Protein AF-0000000075994120 (afdb_homodimer)

Sequence (354 aa):
MAARWSSENIVVEHRELQATTMALDCTGQYVVLAGRKCVAIINLYDDGLSVEKKVFRHSKWEVSSAEWSPHHPDMFILACNQRAELLTWKDGELVSQHFLRHHTRTISDINWAVFDPNVLATASIDTFIYLWDIRDPRKPIASFSTVAGASQVKWNKVTPNLLATAHEGDIRLWDPRMAARWSSENIVVEHRELQATTMALDCTGQYVVLAGRKCVAIINLYDDGLSVEKKVFRHSKWEVSSAEWSPHHPDMFILACNQRAELLTWKDGELVSQHFLRHHTRTISDINWAVFDPNVLATASIDTFIYLWDIRDPRKPIASFSTVAGASQVKWNKVTPNLLATAHEGDIRLWDPR

Nearest PDB structures (foldseek):
  6bw4-assembly2_A  TM=8.650E-01  e=6.806E-09  Homo sapiens
  6bw3-assembly2_A  TM=8.605E-01  e=8.854E-09  Homo sapiens
  6bw3-assembly1_C  TM=8.328E-01  e=2.055E-08  Homo sapiens
  2yba-assembly1_A  TM=8.584E-01  e=5.583E-08  Drosophila melanogaster
  5fxy-assembly3_G  TM=8.755E-01  e=1.685E-07  Homo sapiens

InterPro domains:
  IPR001680 WD40 repeat [PF00400] (97-133)
  IPR001680 WD40 repeat [PS50082] (100-142)
  IPR001680 WD40 repeat [SM00320] (49-90)
  IPR001680 WD40 repeat [SM00320] (93-133)
  IPR001680 WD40 repeat [SM00320] (137-175)
  IPR015943 WD40/YVTN repeat-like-containing domain superfamily [G3DSA:2.130.10.10] (7-177)
  IPR019775 WD40 repeat, conserved site [PS00678] (120-134)
  IPR036322 WD40-repeat-containing domain superfamily [SSF50978] (18-177)
  IPR049567 GATOR complex protein WDR59-like [PTHR46170] (4-177)

pLDDT: mean 87.42, std 14.53, range [37.75, 98.62]

Radius of gyration: 19.46 Å; Cα contacts (8 Å, |Δi|>4): 1082; chains: 2; bounding box: 51×52×37 Å

Secondary structure (DSSP, 8-state):
-EEEE-SS-EEEE-GGG-EEEEEE-TTSSEEEEEESSEEEEEESSSTT-EEEEEEE---SS-EEEEEE-SS-TTEEEEEETTEEEEEEEETTEEEEEEEE---SS-EEEEEE-SS-TTEEEEEETTSEEEEEETTSTTS-SEEEE-SS-EEEEEE-SSSS-EEEEETTS-EEEE---/-EEEE-SS-EEEE-GGG-EEEEEE-TTSSEEEEEESSEEEEEESSSTT-EEEEEEE---SS-EEEEEE-SS-TTEEEEEETTEEEEEEEETTEEEEEEEE---SS-EEEEEE-SS-TTEEEEEETTSEEEEEETTSTTS-SEEEE-SS-EEEEEE-SSSS-EEEEETTS-EEEE---

Structure (mmCIF, N/CA/C/O backbone):
data_AF-0000000075994120-model_v1
#
loop_
_entity.id
_entity.type
_entity.pdbx_description
1 polymer 'GATOR complex protein WDR59-like'
#
loop_
_atom_site.group_PDB
_atom_site.id
_atom_site.type_symbol
_atom_site.label_atom_id
_atom_site.label_alt_id
_atom_site.label_comp_id
_atom_site.label_asym_id
_atom_site.label_entity_id
_atom_site.label_seq_id
_atom_site.pdbx_PDB_ins_code
_atom_site.Cartn_x
_atom_site.Cartn_y
_atom_site.Cartn_z
_atom_site.occupancy
_atom_site.B_iso_or_equiv
_atom_site.auth_seq_id
_atom_site.auth_comp_id
_atom_site.auth_asym_id
_atom_site.auth_atom_id
_atom_site.pdbx_PDB_model_num
ATOM 1 N N . MET A 1 1 ? 3.568 -23.469 -14.766 1 37.75 1 MET A N 1
ATOM 2 C CA . MET A 1 1 ? 4.191 -23.125 -13.492 1 37.75 1 MET A CA 1
ATOM 3 C C . MET A 1 1 ? 5.695 -23.359 -13.539 1 37.75 1 MET A C 1
ATOM 5 O O . MET A 1 1 ? 6.148 -24.453 -13.867 1 37.75 1 MET A O 1
ATOM 9 N N . ALA A 1 2 ? 6.457 -22.5 -14.164 1 39.84 2 ALA A N 1
ATOM 10 C CA . ALA A 1 2 ? 7.863 -22.906 -14.203 1 39.84 2 ALA A CA 1
ATOM 11 C C . ALA A 1 2 ? 8.617 -22.359 -12.992 1 39.84 2 ALA A C 1
ATOM 13 O O . ALA A 1 2 ? 8.594 -21.156 -12.727 1 39.84 2 ALA A O 1
ATOM 14 N N . ALA A 1 3 ? 8.641 -23.328 -11.898 1 42.91 3 ALA A N 1
ATOM 15 C CA . ALA A 1 3 ? 9.562 -23 -10.812 1 42.91 3 ALA A CA 1
ATOM 16 C C . ALA A 1 3 ? 11.016 -23.125 -11.273 1 42.91 3 ALA A C 1
ATOM 18 O O . ALA A 1 3 ? 11.383 -24.094 -11.938 1 42.91 3 ALA A O 1
ATOM 19 N N . ARG A 1 4 ? 11.594 -22.078 -11.641 1 42.88 4 ARG A N 1
ATOM 20 C CA . ARG A 1 4 ? 13.023 -22.234 -11.883 1 42.88 4 ARG A CA 1
ATOM 21 C C . ARG A 1 4 ? 13.82 -22.062 -10.594 1 42.88 4 ARG A C 1
ATOM 23 O O . ARG A 1 4 ? 13.578 -21.109 -9.836 1 42.88 4 ARG A O 1
ATOM 30 N N . TRP A 1 5 ? 14.18 -23.234 -10.172 1 40.28 5 TRP A N 1
ATOM 31 C CA . TRP A 1 5 ? 15.016 -23.344 -8.977 1 40.28 5 TRP A CA 1
ATOM 32 C C . TRP A 1 5 ? 16.469 -22.969 -9.289 1 40.28 5 TRP A C 1
ATOM 34 O O . TRP A 1 5 ? 17.016 -23.422 -10.289 1 40.28 5 TRP A O 1
ATOM 44 N N . SER A 1 6 ? 16.703 -21.688 -9.234 1 42.38 6 SER A N 1
ATOM 45 C CA . SER A 1 6 ? 18.172 -21.625 -9.164 1 42.38 6 SER A CA 1
ATOM 46 C C . SER A 1 6 ? 18.656 -21.734 -7.723 1 42.38 6 SER A C 1
ATOM 48 O O . SER A 1 6 ? 17.891 -21.547 -6.781 1 42.38 6 SER A O 1
ATOM 50 N N . SER A 1 7 ? 19.828 -22.344 -7.473 1 44.41 7 SER A N 1
ATOM 51 C CA . SER A 1 7 ? 20.453 -22.719 -6.211 1 44.41 7 SER A CA 1
ATOM 52 C C . SER A 1 7 ? 20.047 -21.766 -5.086 1 44.41 7 SER A C 1
ATOM 54 O O . SER A 1 7 ? 19.922 -22.188 -3.936 1 44.41 7 SER A O 1
ATOM 56 N N . GLU A 1 8 ? 19.938 -20.375 -5.191 1 50.69 8 GLU A N 1
ATOM 57 C CA . GLU A 1 8 ? 19.828 -19.422 -4.09 1 50.69 8 GLU A CA 1
ATOM 58 C C . GLU A 1 8 ? 18.406 -18.859 -3.996 1 50.69 8 GLU A C 1
ATOM 60 O O . GLU A 1 8 ? 17.906 -18.594 -2.9 1 50.69 8 GLU A O 1
ATOM 65 N N . ASN A 1 9 ? 17.797 -18.547 -5.207 1 57.28 9 ASN A N 1
ATOM 66 C CA . ASN A 1 9 ? 16.484 -17.891 -5.184 1 57.28 9 ASN A CA 1
ATOM 67 C C . ASN A 1 9 ? 15.438 -18.703 -5.938 1 57.28 9 ASN A C 1
ATOM 69 O O . ASN A 1 9 ? 15.719 -19.266 -7 1 57.28 9 ASN A O 1
ATOM 73 N N . ILE A 1 10 ? 14.602 -19.391 -5.168 1 61.75 10 ILE A N 1
ATOM 74 C CA . ILE A 1 10 ? 13.484 -20.078 -5.809 1 61.75 10 ILE A CA 1
ATOM 75 C C . ILE A 1 10 ? 12.531 -19.047 -6.422 1 61.75 10 ILE A C 1
ATOM 77 O O . ILE A 1 10 ? 12.094 -18.109 -5.746 1 61.75 10 ILE A O 1
ATOM 81 N N . VAL A 1 11 ? 12.555 -19.125 -7.797 1 67.56 11 VAL A N 1
ATOM 82 C CA . VAL A 1 11 ? 11.625 -18.25 -8.5 1 67.56 11 VAL A CA 1
ATOM 83 C C . VAL A 1 11 ? 10.43 -19.047 -9 1 67.56 11 VAL A C 1
ATOM 85 O O . VAL A 1 11 ? 10.602 -20.078 -9.656 1 67.56 11 VAL A O 1
ATOM 88 N N . VAL A 1 12 ? 9.289 -18.734 -8.477 1 68.56 12 VAL A N 1
ATOM 89 C CA . VAL A 1 12 ? 8.07 -19.328 -9.016 1 68.56 12 VAL A CA 1
ATOM 90 C C . VAL A 1 12 ? 7.297 -18.266 -9.805 1 68.56 12 VAL A C 1
ATOM 92 O O . VAL A 1 12 ? 7.129 -17.141 -9.344 1 68.56 12 VAL A O 1
ATOM 95 N N . GLU A 1 13 ? 6.906 -18.75 -11.117 1 72.94 13 GLU A N 1
ATOM 96 C CA . GLU A 1 13 ? 6.195 -17.797 -11.977 1 72.94 13 GLU A CA 1
ATOM 97 C C . GLU A 1 13 ? 4.773 -18.281 -12.258 1 72.94 13 GLU A C 1
ATOM 99 O O . GLU A 1 13 ? 4.547 -19.469 -12.508 1 72.94 13 GLU A O 1
ATOM 104 N N . HIS A 1 14 ? 3.85 -17.438 -12.055 1 75.19 14 HIS A N 1
ATOM 105 C CA . HIS A 1 14 ? 2.463 -17.688 -12.438 1 75.19 14 HIS A CA 1
ATOM 106 C C . HIS A 1 14 ? 2.004 -16.703 -13.508 1 75.19 14 HIS A C 1
ATOM 108 O O . HIS A 1 14 ? 1.097 -15.898 -13.266 1 75.19 14 HIS A O 1
ATOM 114 N N . ARG A 1 15 ? 2.475 -16.875 -14.727 1 73.81 15 ARG A N 1
ATOM 115 C CA . ARG A 1 15 ? 2.246 -15.922 -15.805 1 73.81 15 ARG A CA 1
ATOM 116 C C . ARG A 1 15 ? 0.789 -15.938 -16.25 1 73.81 15 ARG A C 1
ATOM 118 O O . ARG A 1 15 ? 0.236 -14.898 -16.625 1 73.81 15 ARG A O 1
ATOM 125 N N . GLU A 1 16 ? 0.238 -17 -16.078 1 76.75 16 GLU A N 1
ATOM 126 C CA . GLU A 1 16 ? -1.123 -17.156 -16.594 1 76.75 16 GLU A CA 1
ATOM 127 C C . GLU A 1 16 ? -2.117 -16.359 -15.766 1 76.75 16 GLU A C 1
ATOM 129 O O . GLU A 1 16 ? -3.229 -16.078 -16.219 1 76.75 16 GLU A O 1
ATOM 134 N N . LEU A 1 17 ? -1.713 -15.93 -14.562 1 79.44 17 LEU A N 1
ATOM 135 C CA . LEU A 1 17 ? -2.627 -15.234 -13.664 1 79.44 17 LEU A CA 1
ATOM 136 C C . LEU A 1 17 ? -2.723 -13.758 -14.039 1 79.44 17 LEU A C 1
ATOM 138 O O . LEU A 1 17 ? -3.727 -13.102 -13.742 1 79.44 17 LEU A O 1
ATOM 142 N N . GLN A 1 18 ? -1.715 -13.195 -14.695 1 82.81 18 GLN A N 1
ATOM 143 C CA . GLN A 1 18 ? -1.663 -11.781 -15.047 1 82.81 18 GLN A CA 1
ATOM 144 C C . GLN A 1 18 ? -2.053 -10.898 -13.867 1 82.81 18 GLN A C 1
ATOM 146 O O . GLN A 1 18 ? -2.906 -10.016 -13.992 1 82.81 18 GLN A O 1
ATOM 151 N N . ALA A 1 19 ? -1.443 -11.203 -12.695 1 87.75 19 ALA A N 1
ATOM 152 C CA . ALA A 1 19 ? -1.781 -10.5 -11.461 1 87.75 19 ALA A CA 1
ATOM 153 C C . ALA A 1 19 ? -1.023 -9.18 -11.367 1 87.75 19 ALA A C 1
ATOM 155 O O . ALA A 1 19 ? 0.177 -9.117 -11.641 1 87.75 19 ALA A O 1
ATOM 156 N N . THR A 1 20 ? -1.723 -8.102 -11.023 1 87.06 20 THR A N 1
ATOM 157 C CA . THR A 1 20 ? -1.087 -6.805 -10.852 1 87.06 20 THR A CA 1
ATOM 158 C C . THR A 1 20 ? -1.127 -6.371 -9.391 1 87.06 20 THR A C 1
ATOM 160 O O . THR A 1 20 ? -0.446 -5.418 -9 1 87.06 20 THR A O 1
ATOM 163 N N . THR A 1 21 ? -1.922 -7.094 -8.602 1 92.88 21 THR A N 1
ATOM 164 C CA . THR A 1 21 ? -2.076 -6.77 -7.188 1 92.88 21 THR A CA 1
ATOM 165 C C . THR A 1 21 ? -1.933 -8.023 -6.328 1 92.88 21 THR A C 1
ATOM 167 O O . THR A 1 21 ? -2.309 -9.117 -6.75 1 92.88 21 THR A O 1
ATOM 170 N N . MET A 1 22 ? -1.41 -7.809 -5.195 1 93 22 MET A N 1
ATOM 171 C CA . MET A 1 22 ? -1.273 -8.938 -4.277 1 93 22 MET A CA 1
ATOM 172 C C . MET A 1 22 ? -1.528 -8.5 -2.84 1 93 22 MET A C 1
ATOM 174 O O . MET A 1 22 ? -1.401 -7.316 -2.514 1 93 22 MET A O 1
ATOM 178 N N . ALA A 1 23 ? -1.896 -9.422 -2.023 1 95.56 23 ALA A N 1
ATOM 179 C CA . ALA A 1 23 ? -2.033 -9.211 -0.584 1 95.56 23 ALA A CA 1
ATOM 180 C C . ALA A 1 23 ? -1.664 -10.477 0.193 1 95.56 23 ALA A C 1
ATOM 182 O O . ALA A 1 23 ? -2.068 -11.578 -0.175 1 95.56 23 ALA A O 1
ATOM 183 N N . LEU A 1 24 ? -0.925 -10.289 1.247 1 93.69 24 LEU A N 1
ATOM 184 C CA . LEU A 1 24 ? -0.489 -11.383 2.111 1 93.69 24 LEU A CA 1
ATOM 185 C C . LEU A 1 24 ? -1.386 -11.492 3.34 1 93.69 24 LEU A C 1
ATOM 187 O O . LEU A 1 24 ? -1.773 -10.484 3.926 1 93.69 24 LEU A O 1
ATOM 191 N N . ASP A 1 25 ? -1.61 -12.742 3.67 1 94.5 25 ASP A N 1
ATOM 192 C CA . ASP A 1 25 ? -2.379 -12.914 4.898 1 94.5 25 ASP A CA 1
ATOM 193 C C . ASP A 1 25 ? -1.49 -12.742 6.129 1 94.5 25 ASP A C 1
ATOM 195 O O . ASP A 1 25 ? -0.262 -12.719 6.016 1 94.5 25 ASP A O 1
ATOM 199 N N . CYS A 1 26 ? -2.104 -12.672 7.332 1 91.69 26 CYS A N 1
ATOM 200 C CA . CYS A 1 26 ? -1.369 -12.305 8.539 1 91.69 26 CYS A CA 1
ATOM 201 C C . CYS A 1 26 ? -0.527 -13.469 9.039 1 91.69 26 CYS A C 1
ATOM 203 O O . CYS A 1 26 ? 0.376 -13.281 9.859 1 91.69 26 CYS A O 1
ATOM 205 N N . THR A 1 27 ? -0.75 -14.695 8.523 1 90.88 27 THR A N 1
ATOM 206 C CA . THR A 1 27 ? 0.012 -15.867 8.953 1 90.88 27 THR A CA 1
ATOM 207 C C . THR A 1 27 ? 1.242 -16.062 8.07 1 90.88 27 THR A C 1
ATOM 209 O O . THR A 1 27 ? 2.15 -16.812 8.43 1 90.88 27 THR A O 1
ATOM 212 N N . GLY A 1 28 ? 1.202 -15.391 6.941 1 90.38 28 GLY A N 1
ATOM 213 C CA . GLY A 1 28 ? 2.283 -15.57 5.984 1 90.38 28 GLY A CA 1
ATOM 214 C C . GLY A 1 28 ? 2.119 -16.812 5.121 1 90.38 28 GLY A C 1
ATOM 215 O O . GLY A 1 28 ? 2.994 -17.125 4.316 1 90.38 28 GLY A O 1
ATOM 216 N N . GLN A 1 29 ? 1.046 -17.422 5.234 1 91.19 29 GLN A N 1
ATOM 217 C CA . GLN A 1 29 ? 0.85 -18.703 4.539 1 91.19 29 GLN A CA 1
ATOM 218 C C . GLN A 1 29 ? 0.246 -18.469 3.154 1 91.19 29 GLN A C 1
ATOM 220 O O . GLN A 1 29 ? 0.62 -19.156 2.191 1 91.19 29 GLN A O 1
ATOM 225 N N . TYR A 1 30 ? -0.653 -17.531 3.074 1 92.06 30 TYR A N 1
ATOM 226 C CA . TYR A 1 30 ? -1.368 -17.375 1.812 1 92.06 30 TYR A CA 1
ATOM 227 C C . TYR A 1 30 ? -1.14 -15.984 1.227 1 92.06 30 TYR A C 1
ATOM 229 O O . TYR A 1 30 ? -1.093 -15 1.961 1 92.06 30 TYR A O 1
ATOM 237 N N . VAL A 1 31 ? -1.049 -15.984 -0.052 1 91.88 31 VAL A N 1
ATOM 238 C CA . VAL A 1 31 ? -1.095 -14.734 -0.806 1 91.88 31 VAL A CA 1
ATOM 239 C C . VAL A 1 31 ? -2.215 -14.797 -1.842 1 91.88 31 VAL A C 1
ATOM 241 O O . VAL A 1 31 ? -2.428 -15.836 -2.475 1 91.88 31 VAL A O 1
ATOM 244 N N . VAL A 1 32 ? -3.008 -13.766 -1.871 1 94.06 32 VAL A N 1
ATOM 245 C CA . VAL A 1 32 ? -3.955 -13.625 -2.973 1 94.06 32 VAL A CA 1
ATOM 246 C C . VAL A 1 32 ? -3.32 -12.82 -4.102 1 94.06 32 VAL A C 1
ATOM 248 O O . VAL A 1 32 ? -2.736 -11.758 -3.861 1 94.06 32 VAL A O 1
ATOM 251 N N . LEU A 1 33 ? -3.336 -13.328 -5.266 1 91.5 33 LEU A N 1
ATOM 252 C CA . LEU A 1 33 ? -2.949 -12.648 -6.496 1 91.5 33 LEU A CA 1
ATOM 253 C C . LEU A 1 33 ? -4.172 -12.32 -7.348 1 91.5 33 LEU A C 1
ATOM 255 O O . LEU A 1 33 ? -4.996 -13.195 -7.621 1 91.5 33 LEU A O 1
ATOM 259 N N . ALA A 1 34 ? -4.238 -11.039 -7.672 1 92.94 34 ALA A N 1
ATOM 260 C CA . ALA A 1 34 ? -5.441 -10.648 -8.398 1 92.94 34 ALA A CA 1
ATOM 261 C C . ALA A 1 34 ? -5.094 -9.812 -9.625 1 92.94 34 ALA A C 1
ATOM 263 O O . ALA A 1 34 ? -4.227 -8.938 -9.57 1 92.94 34 ALA A O 1
ATOM 264 N N . GLY A 1 35 ? -5.699 -10.172 -10.688 1 90.06 35 GLY A N 1
ATOM 265 C CA . GLY A 1 35 ? -5.621 -9.445 -11.945 1 90.06 35 GLY A CA 1
ATOM 266 C C . GLY A 1 35 ? -6.969 -9.258 -12.609 1 90.06 35 GLY A C 1
ATOM 267 O O . GLY A 1 35 ? -8.008 -9.477 -11.992 1 90.06 35 GLY A O 1
ATOM 268 N N . ARG A 1 36 ? -6.91 -8.797 -13.789 1 89.56 36 ARG A N 1
ATOM 269 C CA . ARG A 1 36 ? -8.133 -8.523 -14.547 1 89.56 36 ARG A CA 1
ATOM 270 C C . ARG A 1 36 ? -8.922 -9.805 -14.789 1 89.56 36 ARG A C 1
ATOM 272 O O . ARG A 1 36 ? -10.141 -9.82 -14.648 1 89.56 36 ARG A O 1
ATOM 279 N N . LYS A 1 37 ? -8.219 -10.93 -15.008 1 88.44 37 LYS A N 1
ATOM 280 C CA . LYS A 1 37 ? -8.914 -12.117 -15.5 1 88.44 37 LYS A CA 1
ATOM 281 C C . LYS A 1 37 ? -8.977 -13.195 -14.422 1 88.44 37 LYS A C 1
ATOM 283 O O . LYS A 1 37 ? -9.758 -14.148 -14.531 1 88.44 37 LYS A O 1
ATOM 288 N N . CYS A 1 38 ? -8.148 -13.031 -13.422 1 91.19 38 CYS A N 1
ATOM 289 C CA . CYS A 1 38 ? -8.062 -14.156 -12.5 1 91.19 38 CYS A CA 1
ATOM 290 C C . CYS A 1 38 ? -7.734 -13.688 -11.094 1 91.19 38 CYS A C 1
ATOM 292 O O . CYS A 1 38 ? -7.062 -12.672 -10.914 1 91.19 38 CYS A O 1
ATOM 294 N N . VAL A 1 39 ? -8.273 -14.383 -10.141 1 93.19 39 VAL A N 1
ATOM 295 C CA . VAL A 1 39 ? -7.863 -14.328 -8.742 1 93.19 39 VAL A CA 1
ATOM 296 C C . VAL A 1 39 ? -7.348 -15.695 -8.297 1 93.19 39 VAL A C 1
ATOM 298 O O . VAL A 1 39 ? -7.984 -16.719 -8.547 1 93.19 39 VAL A O 1
ATOM 301 N N . ALA A 1 40 ? -6.191 -15.68 -7.688 1 92.38 40 ALA A N 1
ATOM 302 C CA . ALA A 1 40 ? -5.605 -16.938 -7.25 1 92.38 40 ALA A CA 1
ATOM 303 C C . ALA A 1 40 ? -5.16 -16.859 -5.793 1 92.38 40 ALA A C 1
ATOM 305 O O . ALA A 1 40 ? -4.656 -15.828 -5.344 1 92.38 40 ALA A O 1
ATOM 306 N N . ILE A 1 41 ? -5.398 -17.938 -5.121 1 93.25 41 ILE A N 1
ATOM 307 C CA . ILE A 1 41 ? -4.863 -18.141 -3.777 1 93.25 41 ILE A CA 1
ATOM 308 C C . ILE A 1 41 ? -3.645 -19.047 -3.832 1 93.25 41 ILE A C 1
ATOM 310 O O . ILE A 1 41 ? -3.744 -20.203 -4.27 1 93.25 41 ILE A O 1
ATOM 314 N N . ILE A 1 42 ? -2.525 -18.516 -3.371 1 89.44 42 ILE A N 1
ATOM 315 C CA . ILE A 1 42 ? -1.284 -19.281 -3.393 1 89.44 42 ILE A CA 1
ATOM 316 C C . ILE A 1 42 ? -0.882 -19.641 -1.967 1 89.44 42 ILE A C 1
ATOM 318 O O . ILE A 1 42 ? -0.914 -18.797 -1.066 1 89.44 42 ILE A O 1
ATOM 322 N N . ASN A 1 43 ? -0.552 -20.906 -1.767 1 88.44 43 ASN A N 1
ATOM 323 C CA . ASN A 1 43 ? 0.005 -21.375 -0.503 1 88.44 43 ASN A CA 1
ATOM 324 C C . ASN A 1 43 ? 1.529 -21.312 -0.502 1 88.44 43 ASN A C 1
ATOM 326 O O . ASN A 1 43 ? 2.188 -22 -1.282 1 88.44 43 ASN A O 1
ATOM 330 N N . LEU A 1 44 ? 2.064 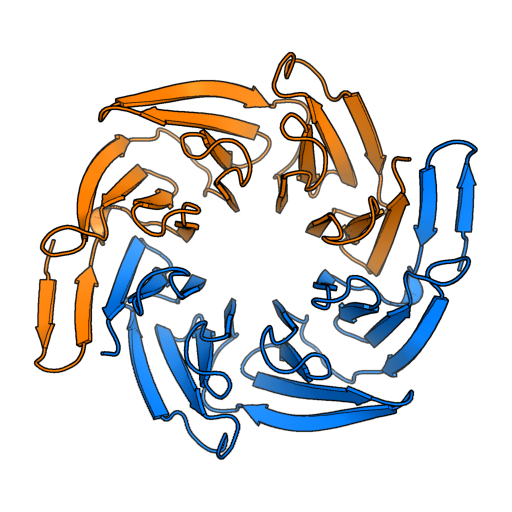-20.562 0.418 1 84.38 44 LEU A N 1
ATOM 331 C CA . LEU A 1 44 ? 3.494 -20.266 0.406 1 84.38 44 LEU A CA 1
ATOM 332 C C . LEU A 1 44 ? 4.258 -21.281 1.249 1 84.38 44 LEU A C 1
ATOM 334 O O . LEU A 1 44 ? 5.492 -21.297 1.249 1 84.38 44 LEU A O 1
ATOM 338 N N . TYR A 1 45 ? 3.535 -22.016 2.061 1 81.81 45 TYR A N 1
ATOM 339 C CA . TYR A 1 45 ? 4.18 -23.016 2.918 1 81.81 45 TYR A CA 1
ATOM 340 C C . TYR A 1 45 ? 4.465 -24.297 2.148 1 81.81 45 TYR A C 1
ATOM 342 O O . TYR A 1 45 ? 5.273 -25.125 2.58 1 81.81 45 TYR A O 1
ATOM 350 N N . ASP A 1 46 ? 3.861 -24.484 1.14 1 72.94 46 ASP A N 1
ATOM 351 C CA . ASP A 1 46 ? 4.078 -25.688 0.357 1 72.94 46 ASP A CA 1
ATOM 352 C C . ASP A 1 46 ? 5.305 -25.562 -0.542 1 72.94 46 ASP A C 1
ATOM 354 O O . ASP A 1 46 ? 5.844 -24.453 -0.701 1 72.94 46 ASP A O 1
ATOM 358 N N . ASP A 1 47 ? 5.875 -26.719 -0.94 1 58.16 47 ASP A N 1
ATOM 359 C CA . ASP A 1 47 ? 7.086 -26.891 -1.739 1 58.16 47 ASP A CA 1
ATOM 360 C C . ASP A 1 47 ? 6.996 -26.094 -3.037 1 58.16 47 ASP A C 1
ATOM 362 O O . ASP A 1 47 ? 7.805 -26.281 -3.947 1 58.16 47 ASP A O 1
ATOM 366 N N . GLY A 1 48 ? 6.211 -25.156 -2.93 1 53.44 48 GLY A N 1
ATOM 367 C CA . GLY A 1 48 ? 6.352 -24.562 -4.25 1 53.44 48 GLY A CA 1
ATOM 368 C C . GLY A 1 48 ? 5.328 -23.484 -4.535 1 53.44 48 GLY A C 1
ATOM 369 O O . GLY A 1 48 ? 4.992 -23.219 -5.695 1 53.44 48 GLY A O 1
ATOM 370 N N . LEU A 1 49 ? 4.871 -22.75 -3.525 1 67.81 49 LEU A N 1
ATOM 371 C CA . LEU A 1 49 ? 4.047 -21.625 -3.969 1 67.81 49 LEU A CA 1
ATOM 372 C C . LEU A 1 49 ? 2.924 -22.109 -4.883 1 67.81 49 LEU A C 1
ATOM 374 O O . LEU A 1 49 ? 2.783 -21.609 -6.008 1 67.81 49 LEU A O 1
ATOM 378 N N . SER A 1 50 ? 2.35 -23.234 -4.52 1 75.31 50 SER A N 1
ATOM 379 C CA . SER A 1 50 ? 1.268 -23.891 -5.25 1 75.31 50 SER A CA 1
ATOM 380 C C . SER A 1 50 ? 0.012 -23.031 -5.266 1 75.31 50 SER A C 1
ATOM 382 O O . SER A 1 50 ? -0.317 -22.375 -4.27 1 75.31 50 SER A O 1
ATOM 384 N N . VAL A 1 51 ? -0.605 -23.062 -6.477 1 84.62 51 VAL A N 1
ATOM 385 C CA . VAL A 1 51 ? -1.912 -22.422 -6.586 1 84.62 51 VAL A CA 1
ATOM 386 C C . VAL A 1 51 ? -2.977 -23.297 -5.941 1 84.62 51 VAL A C 1
ATOM 388 O O . VAL A 1 51 ? -3.242 -24.406 -6.41 1 84.62 51 VAL A O 1
ATOM 391 N N . GLU A 1 52 ? -3.578 -22.844 -4.836 1 88.94 52 GLU A N 1
ATOM 392 C CA . GLU A 1 52 ? -4.602 -23.609 -4.129 1 88.94 52 GLU A CA 1
ATOM 393 C C . GLU A 1 52 ? -5.973 -23.422 -4.77 1 88.94 52 GLU A C 1
ATOM 395 O O . GLU A 1 52 ? -6.801 -24.328 -4.766 1 88.94 52 GLU A O 1
ATOM 400 N N . LYS A 1 53 ? -6.184 -22.25 -5.191 1 93 53 LYS A N 1
ATOM 401 C CA . LYS A 1 53 ? -7.461 -21.906 -5.801 1 93 53 LYS A CA 1
ATOM 402 C C . LYS A 1 53 ? -7.277 -20.828 -6.875 1 93 53 LYS A C 1
ATOM 404 O O . LYS A 1 53 ? -6.516 -19.875 -6.688 1 93 53 LYS A O 1
ATOM 409 N N . LYS A 1 54 ? -7.914 -21.094 -7.957 1 91.94 54 LYS A N 1
ATOM 410 C CA . LYS A 1 54 ? -7.941 -20.125 -9.055 1 91.94 54 LYS A CA 1
ATOM 411 C C . LYS A 1 54 ? -9.367 -19.875 -9.539 1 91.94 54 LYS A C 1
ATOM 413 O O . LYS A 1 54 ? -10.117 -20.828 -9.789 1 91.94 54 LYS A O 1
ATOM 418 N N . VAL A 1 55 ? -9.727 -18.641 -9.57 1 94.06 55 VAL A N 1
ATOM 419 C CA . VAL A 1 55 ? -11.055 -18.281 -10.055 1 94.06 55 VAL A CA 1
ATOM 420 C C . VAL A 1 55 ? -10.93 -17.281 -11.203 1 94.06 55 VAL A C 1
ATOM 422 O O . VAL A 1 55 ? -10.203 -16.281 -11.094 1 94.06 55 VAL A O 1
ATOM 425 N N . PHE A 1 56 ? -11.656 -17.562 -12.281 1 92.5 56 PHE A N 1
ATOM 426 C CA . PHE A 1 56 ? -11.664 -16.641 -13.414 1 92.5 56 PHE A CA 1
ATOM 427 C C . PHE A 1 56 ? -12.68 -15.523 -13.188 1 92.5 56 PHE A C 1
ATOM 429 O O . PHE A 1 56 ? -13.773 -15.758 -12.672 1 92.5 56 PHE A O 1
ATOM 436 N N . ARG A 1 57 ? -12.18 -14.375 -13.562 1 88.44 57 ARG A N 1
ATOM 437 C CA . ARG A 1 57 ? -13.031 -13.195 -13.453 1 88.44 57 ARG A CA 1
ATOM 438 C C . ARG A 1 57 ? -13.461 -12.703 -14.828 1 88.44 57 ARG A C 1
ATOM 440 O O . ARG A 1 57 ? -12.75 -12.914 -15.82 1 88.44 57 ARG A O 1
ATOM 447 N N . HIS A 1 58 ? -14.648 -12.25 -14.984 1 85.75 58 HIS A N 1
ATOM 448 C CA . HIS A 1 58 ? -15.125 -11.594 -16.188 1 85.75 58 HIS A CA 1
ATOM 449 C C . HIS A 1 58 ? -15.203 -10.086 -16 1 85.75 58 HIS A C 1
ATOM 451 O O . HIS A 1 58 ? -16.281 -9.539 -15.789 1 85.75 58 HIS A O 1
ATOM 457 N N . SER A 1 59 ? -14.031 -9.5 -15.898 1 88 59 SER A N 1
ATOM 458 C CA . SER A 1 59 ? -13.984 -8.055 -15.688 1 88 59 SER A CA 1
ATOM 459 C C . SER A 1 59 ? -13.117 -7.367 -16.734 1 88 59 SER A C 1
ATOM 461 O O . SER A 1 59 ? -12.125 -7.934 -17.203 1 88 59 SER A O 1
ATOM 463 N N . LYS A 1 60 ? -13.516 -6.219 -17.141 1 90.88 60 LYS A N 1
ATOM 464 C CA . LYS A 1 60 ? -12.75 -5.383 -18.062 1 90.88 60 LYS A CA 1
ATOM 465 C C . LYS A 1 60 ? -11.672 -4.602 -17.312 1 90.88 60 LYS A C 1
ATOM 467 O O . LYS A 1 60 ? -10.742 -4.078 -17.938 1 90.88 60 LYS A O 1
ATOM 472 N N . TRP A 1 61 ? -11.812 -4.578 -16.016 1 93.31 61 TRP A N 1
ATOM 473 C CA . TRP A 1 61 ? -10.977 -3.662 -15.242 1 93.31 61 TRP A CA 1
ATOM 474 C C . TRP A 1 61 ? -9.969 -4.426 -14.391 1 93.31 61 TRP A C 1
ATOM 476 O O . TRP A 1 61 ? -10.242 -5.539 -13.938 1 93.31 61 TRP A O 1
ATOM 486 N N . GLU A 1 62 ? -8.828 -3.818 -14.172 1 91.88 62 GLU A N 1
ATOM 487 C CA . GLU A 1 62 ? -7.805 -4.352 -13.281 1 91.88 62 GLU A CA 1
ATOM 488 C C . GLU A 1 62 ? -8.242 -4.254 -11.82 1 91.88 62 GLU A C 1
ATOM 490 O O . GLU A 1 62 ? -9.07 -3.408 -11.469 1 91.88 62 GLU A O 1
ATOM 495 N N . VAL A 1 63 ? -7.711 -5.129 -11.016 1 95.19 63 VAL A N 1
ATOM 496 C CA . VAL A 1 63 ? -7.863 -5.008 -9.57 1 95.19 63 VAL A CA 1
ATOM 497 C C . VAL A 1 63 ? -6.922 -3.93 -9.039 1 95.19 63 VAL A C 1
ATOM 499 O O . VAL A 1 63 ? -5.707 -4.004 -9.234 1 95.19 63 VAL A O 1
ATOM 502 N N . SER A 1 64 ? -7.496 -2.938 -8.398 1 95.75 64 SER A N 1
ATOM 503 C CA . SER A 1 64 ? -6.707 -1.775 -7.996 1 95.75 64 SER A CA 1
ATOM 504 C C . SER A 1 64 ? -6.141 -1.948 -6.59 1 95.75 64 SER A C 1
ATOM 506 O O . SER A 1 64 ? -5.117 -1.351 -6.25 1 95.75 64 SER A O 1
ATOM 508 N N . SER A 1 65 ? -6.816 -2.721 -5.785 1 97.06 65 SER A N 1
ATO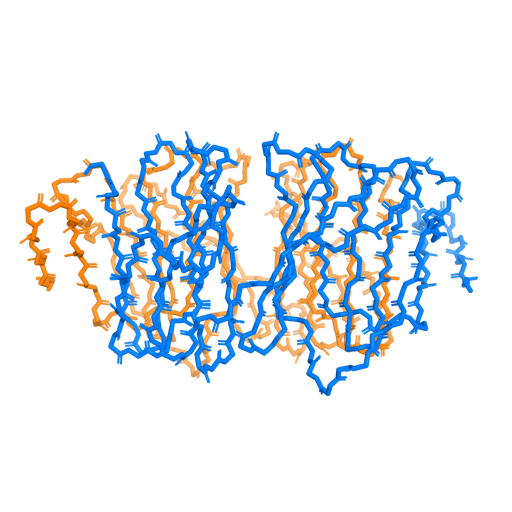M 509 C CA . SER A 1 65 ? -6.383 -2.885 -4.402 1 97.06 65 SER A CA 1
ATOM 510 C C . SER A 1 65 ? -6.836 -4.227 -3.836 1 97.06 65 SER A C 1
ATOM 512 O O . SER A 1 65 ? -7.91 -4.723 -4.184 1 97.06 65 SER A O 1
ATOM 514 N N . ALA A 1 66 ? -5.996 -4.777 -3.031 1 97.5 66 ALA A N 1
ATOM 515 C CA . ALA A 1 66 ? -6.266 -6.012 -2.299 1 97.5 66 ALA A CA 1
ATOM 516 C C . ALA A 1 66 ? -5.727 -5.93 -0.873 1 97.5 66 ALA A C 1
ATOM 518 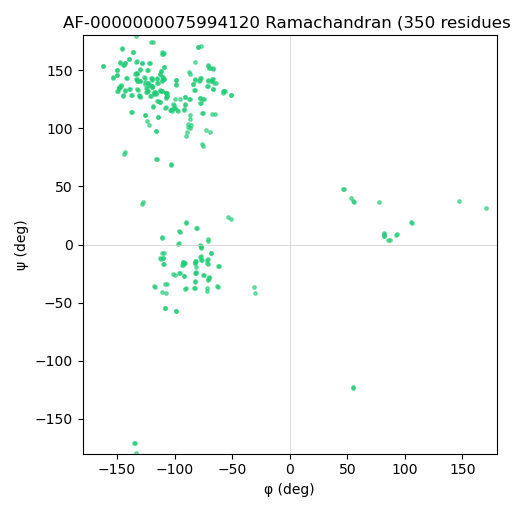O O . ALA A 1 66 ? -4.602 -5.477 -0.651 1 97.5 66 ALA A O 1
ATOM 519 N N . GLU A 1 67 ? -6.527 -6.328 0.101 1 97.94 67 GLU A N 1
ATOM 520 C CA . GLU A 1 67 ? -6.102 -6.32 1.498 1 97.94 67 GLU A CA 1
ATOM 521 C C . GLU A 1 67 ? -6.695 -7.5 2.262 1 97.94 67 GLU A C 1
ATOM 523 O O . GLU A 1 67 ? -7.91 -7.699 2.256 1 97.94 67 GLU A O 1
ATOM 528 N N . TRP A 1 68 ? -5.797 -8.273 2.969 1 98.06 68 TRP A N 1
ATOM 529 C CA . TRP A 1 68 ? -6.309 -9.219 3.955 1 98.06 68 TRP A CA 1
ATOM 530 C C . TRP A 1 68 ? -6.723 -8.492 5.234 1 98.06 68 TRP A C 1
ATOM 532 O O . TRP A 1 68 ? -6.066 -7.543 5.656 1 98.06 68 TRP A O 1
ATOM 542 N N . SER A 1 69 ? -7.805 -9 5.82 1 97.75 69 SER A N 1
ATOM 543 C CA . SER A 1 69 ? -8.203 -8.445 7.109 1 97.75 69 SER A CA 1
ATOM 544 C C . SER A 1 69 ? -7.168 -8.766 8.188 1 97.75 69 SER A C 1
ATOM 546 O O . SER A 1 69 ? -6.727 -9.914 8.312 1 97.75 69 SER A O 1
ATOM 548 N N . PRO A 1 70 ? -6.852 -7.762 8.922 1 95.69 70 PRO A N 1
ATOM 549 C CA . PRO A 1 70 ? -5.961 -8.055 10.047 1 95.69 70 PRO A CA 1
ATOM 550 C C . PRO A 1 70 ? -6.688 -8.703 11.219 1 95.69 70 PRO A C 1
ATOM 552 O O . PRO A 1 70 ? -6.043 -9.203 12.148 1 95.69 70 PRO A O 1
ATOM 555 N N . HIS A 1 71 ? -7.988 -8.711 11.156 1 97.12 71 HIS A N 1
ATOM 556 C CA . HIS A 1 71 ? -8.805 -9.172 12.281 1 97.12 71 HIS A CA 1
ATOM 557 C C . HIS A 1 71 ? -9.422 -10.531 11.992 1 97.12 71 HIS A C 1
ATOM 559 O O . HIS A 1 71 ? -9.578 -11.352 12.898 1 97.12 71 HIS A O 1
ATOM 565 N N . HIS A 1 72 ? -9.727 -10.688 10.75 1 96.69 72 HIS A N 1
ATOM 566 C CA . HIS A 1 72 ? -10.336 -11.93 10.289 1 96.69 72 HIS A CA 1
ATOM 567 C C . HIS A 1 72 ? -9.43 -12.656 9.305 1 96.69 72 HIS A C 1
ATOM 569 O O . HIS A 1 72 ? -9.469 -12.391 8.102 1 96.69 72 HIS A O 1
ATOM 575 N N . PRO A 1 73 ? -8.672 -13.625 9.75 1 95.56 73 PRO A N 1
ATOM 576 C CA . PRO A 1 73 ? -7.578 -14.195 8.961 1 95.56 73 PRO A CA 1
ATOM 577 C C . PRO A 1 73 ? -8.062 -14.844 7.668 1 95.56 73 PRO A C 1
ATOM 579 O O . PRO A 1 73 ? -7.273 -15.016 6.73 1 95.56 73 PRO A O 1
ATOM 582 N N . ASP A 1 74 ? -9.359 -15.148 7.594 1 96.75 74 ASP A N 1
ATOM 583 C CA . ASP A 1 74 ? -9.859 -15.828 6.402 1 96.75 74 ASP A CA 1
ATOM 584 C C . ASP A 1 74 ? -10.461 -14.836 5.414 1 96.75 74 ASP A C 1
ATOM 586 O O . ASP A 1 74 ? -10.969 -15.227 4.363 1 96.75 74 ASP A O 1
ATOM 590 N N . MET A 1 75 ? -10.422 -13.594 5.766 1 98 75 MET A N 1
ATOM 591 C CA . MET A 1 75 ? -11.172 -12.617 4.984 1 98 75 MET A CA 1
ATOM 592 C C . MET A 1 75 ? -10.234 -11.633 4.285 1 98 75 MET A C 1
ATOM 594 O O . MET A 1 75 ? -9.234 -11.203 4.867 1 98 75 MET A O 1
ATOM 598 N N . PHE A 1 76 ? -10.562 -11.328 3.055 1 98.38 76 PHE A N 1
ATOM 599 C CA . PHE A 1 76 ? -9.867 -10.258 2.34 1 98.38 76 PHE A CA 1
ATOM 600 C C . PHE A 1 76 ? -10.82 -9.523 1.41 1 98.38 76 PHE A C 1
ATOM 602 O O . PHE A 1 76 ? -11.984 -9.914 1.262 1 98.38 76 PHE A O 1
ATOM 609 N N . ILE A 1 77 ? -10.336 -8.367 0.896 1 98.62 77 ILE A N 1
ATOM 610 C CA . ILE A 1 77 ? -11.164 -7.531 0.039 1 98.62 77 ILE A CA 1
ATOM 611 C C . ILE A 1 77 ? -10.383 -7.145 -1.217 1 98.62 77 ILE A C 1
ATOM 613 O O . ILE A 1 77 ? -9.172 -6.914 -1.158 1 98.62 77 ILE A O 1
ATOM 617 N N . LEU A 1 78 ? -11.055 -7.121 -2.363 1 97.94 78 LEU A N 1
ATOM 618 C CA . LEU A 1 78 ? -10.516 -6.688 -3.648 1 97.94 78 LEU A CA 1
ATOM 619 C C . LEU A 1 78 ? -11.305 -5.5 -4.191 1 97.94 78 LEU A C 1
ATOM 621 O O . LEU A 1 78 ? -12.531 -5.469 -4.102 1 97.94 78 LEU A O 1
ATOM 625 N N . ALA A 1 79 ? -10.594 -4.551 -4.691 1 98.38 79 ALA A N 1
ATOM 626 C CA . ALA A 1 79 ? -11.242 -3.441 -5.387 1 98.38 79 ALA A CA 1
ATOM 627 C C . ALA A 1 79 ? -11.016 -3.527 -6.895 1 98.38 79 ALA A C 1
ATOM 629 O O . ALA A 1 79 ? -9.883 -3.732 -7.344 1 98.38 79 ALA A O 1
ATOM 630 N N . CYS A 1 80 ? -12.047 -3.418 -7.645 1 96.62 80 CYS A N 1
ATOM 631 C CA . CYS A 1 80 ? -12.039 -3.396 -9.102 1 96.62 80 CYS A CA 1
ATOM 632 C C . CYS A 1 80 ? -12.984 -2.334 -9.641 1 96.62 80 CYS A C 1
ATOM 634 O O . CYS A 1 80 ? -14.203 -2.459 -9.508 1 96.62 80 CYS A O 1
ATOM 636 N N . ASN A 1 81 ? -12.367 -1.327 -10.281 1 97.19 81 ASN A N 1
ATOM 637 C CA . ASN A 1 81 ? -13.141 -0.165 -10.711 1 97.19 81 ASN A CA 1
ATOM 638 C C . ASN A 1 81 ? -13.898 0.464 -9.547 1 97.19 81 ASN A C 1
ATOM 640 O O . ASN A 1 81 ? -13.312 0.788 -8.516 1 97.19 81 ASN A O 1
ATOM 644 N N . GLN A 1 82 ? -15.227 0.604 -9.641 1 98.12 82 GLN A N 1
ATOM 645 C CA . GLN A 1 82 ? -15.992 1.33 -8.625 1 98.12 82 GLN A CA 1
ATOM 646 C C . GLN A 1 82 ? -16.562 0.377 -7.59 1 98.12 82 GLN A C 1
ATOM 648 O O . GLN A 1 82 ? -17.391 0.776 -6.766 1 98.12 82 GLN A O 1
ATOM 653 N N . ARG A 1 83 ? -16.125 -0.895 -7.617 1 96.81 83 ARG A N 1
ATOM 654 C CA . ARG A 1 83 ? -16.672 -1.893 -6.707 1 96.81 83 ARG A CA 1
ATOM 655 C C . ARG A 1 83 ? -15.578 -2.541 -5.871 1 96.81 83 ARG A C 1
ATOM 657 O O . ARG A 1 83 ? -14.414 -2.559 -6.273 1 96.81 83 ARG A O 1
ATOM 664 N N . ALA A 1 84 ? -15.945 -2.945 -4.699 1 98.19 84 ALA A N 1
ATOM 665 C CA . ALA A 1 84 ? -15.094 -3.799 -3.877 1 98.19 84 ALA A CA 1
ATOM 666 C C . ALA A 1 84 ? -15.836 -5.066 -3.455 1 98.19 84 ALA A C 1
ATOM 668 O O . ALA A 1 84 ? -17.031 -5.031 -3.191 1 98.19 84 ALA A O 1
ATOM 669 N N . GLU A 1 85 ? -15.141 -6.121 -3.482 1 97.56 85 GLU A N 1
ATOM 670 C CA . GLU A 1 85 ? -15.719 -7.422 -3.154 1 97.56 85 GLU A CA 1
ATOM 671 C C . GLU A 1 85 ? -15.086 -8.008 -1.896 1 97.56 85 GLU A C 1
ATOM 673 O O . GLU A 1 85 ? -13.859 -8.156 -1.821 1 97.56 85 GLU A O 1
ATOM 678 N N . LEU A 1 86 ? -15.891 -8.32 -0.929 1 98.06 86 LEU A N 1
ATOM 679 C CA . LEU A 1 86 ? -15.469 -9.016 0.279 1 98.06 86 LEU A CA 1
ATOM 680 C C . LEU A 1 86 ? -15.523 -10.531 0.079 1 98.06 86 LEU A C 1
ATOM 682 O O . LEU A 1 86 ? -16.562 -11.07 -0.297 1 98.06 86 LEU A O 1
ATOM 686 N N . LEU A 1 87 ? -14.352 -11.164 0.356 1 98.12 87 LEU A N 1
ATOM 687 C CA . LEU A 1 87 ? -14.258 -12.602 0.124 1 98.12 87 LEU A CA 1
ATOM 688 C C . LEU A 1 87 ? -13.727 -13.32 1.361 1 98.12 87 LEU A C 1
ATOM 690 O O . LEU A 1 87 ? -13.047 -12.711 2.191 1 98.12 87 LEU A O 1
ATOM 694 N N . THR A 1 88 ? -14.047 -14.578 1.459 1 97.62 88 THR A N 1
ATOM 695 C CA . THR A 1 88 ? -13.5 -15.445 2.498 1 97.62 88 THR A CA 1
ATOM 696 C C . THR A 1 88 ? -12.828 -16.672 1.885 1 97.62 88 THR A C 1
ATOM 698 O O . THR A 1 88 ? -13.336 -17.25 0.92 1 97.62 88 THR A O 1
ATOM 701 N N . TRP A 1 89 ? -11.695 -16.953 2.389 1 97.56 89 TRP A N 1
ATOM 702 C CA . TRP A 1 89 ? -10.961 -18.156 2.047 1 97.56 89 TRP A CA 1
ATOM 703 C C . TRP A 1 89 ? -10.836 -19.078 3.258 1 97.56 89 TRP A C 1
ATOM 705 O O . TRP A 1 89 ? -10.055 -18.797 4.176 1 97.56 89 TRP A O 1
ATOM 715 N N . LYS A 1 90 ? -11.555 -20.172 3.145 1 95.44 90 LYS A N 1
ATOM 716 C CA . LYS A 1 90 ? -11.586 -21.125 4.258 1 95.44 90 LYS A CA 1
ATOM 717 C C . LYS A 1 90 ? -11.797 -22.547 3.76 1 95.44 90 LYS A C 1
ATOM 719 O O . LYS A 1 90 ? -12.656 -22.797 2.906 1 95.44 90 LYS A O 1
ATOM 724 N N . ASP A 1 91 ? -10.969 -23.453 4.273 1 94 91 ASP A N 1
ATOM 725 C CA . ASP A 1 91 ? -11.109 -24.875 3.992 1 94 91 ASP A CA 1
ATOM 726 C C . ASP A 1 91 ? -11.102 -25.141 2.488 1 94 91 ASP A C 1
ATOM 728 O O . ASP A 1 91 ? -11.945 -25.891 1.982 1 94 91 ASP A O 1
ATOM 732 N N . GLY A 1 92 ? -10.312 -24.391 1.778 1 92.38 92 GLY A N 1
ATOM 733 C CA . GLY A 1 92 ? -10.133 -24.609 0.352 1 92.38 92 GLY A CA 1
ATOM 734 C C . GLY A 1 92 ? -11.234 -24 -0.488 1 92.38 92 GLY A C 1
ATOM 735 O O . GLY A 1 92 ? -11.328 -24.25 -1.691 1 92.38 92 GLY A O 1
ATOM 736 N N . GLU A 1 93 ? -12.031 -23.234 0.133 1 96.25 93 GLU A N 1
ATOM 737 C CA . GLU A 1 93 ? -13.133 -22.594 -0.578 1 96.25 93 GLU A CA 1
ATOM 738 C C . GLU A 1 93 ? -13 -21.078 -0.555 1 96.25 93 GLU A C 1
ATOM 740 O O . GLU A 1 93 ? -12.734 -20.484 0.494 1 96.25 93 GLU A O 1
ATOM 745 N N . LEU A 1 94 ? -13.141 -20.547 -1.716 1 96.88 94 LEU A N 1
ATOM 746 C CA . LEU A 1 94 ? -13.211 -19.094 -1.862 1 96.88 94 LEU A CA 1
ATOM 747 C C . LEU A 1 94 ? -14.648 -18.641 -2.07 1 96.88 94 LEU A C 1
ATOM 749 O O . LEU A 1 94 ? -15.273 -18.969 -3.08 1 96.88 94 LEU A O 1
ATOM 753 N N . VAL A 1 95 ? -15.133 -17.859 -1.091 1 96.44 95 VAL A N 1
ATOM 754 C CA . VAL A 1 95 ? -16.547 -17.484 -1.133 1 96.44 95 VAL A CA 1
ATOM 755 C C . VAL A 1 95 ? -16.672 -15.969 -1.177 1 96.44 95 VAL A C 1
ATOM 757 O O . VAL A 1 95 ? -16.062 -15.266 -0.369 1 96.44 95 VAL A O 1
ATOM 760 N N . SER A 1 96 ? -17.438 -15.523 -2.17 1 93.56 96 SER A N 1
ATOM 761 C CA . SER A 1 96 ? -17.797 -14.109 -2.217 1 93.56 96 SER A CA 1
ATOM 762 C C . SER A 1 96 ? -18.922 -13.789 -1.226 1 93.56 96 SER A C 1
ATOM 764 O O . SER A 1 96 ? -19.984 -14.406 -1.265 1 93.56 96 SER A O 1
ATOM 766 N N . GLN A 1 97 ? -18.656 -12.812 -0.383 1 91.25 97 GLN A N 1
ATOM 767 C CA . GLN A 1 97 ? -19.625 -12.508 0.665 1 91.25 97 GLN A CA 1
ATOM 768 C C . GLN A 1 97 ? -20.5 -11.32 0.275 1 91.25 97 GLN A C 1
ATOM 770 O O . GLN A 1 97 ? -21.734 -11.43 0.276 1 91.25 97 GLN A O 1
ATOM 775 N N . HIS A 1 98 ? -19.859 -10.227 -0.001 1 93.62 98 HIS A N 1
ATOM 776 C CA . HIS A 1 98 ? -20.578 -8.992 -0.284 1 93.62 98 HIS A CA 1
ATOM 777 C C . HIS A 1 98 ? -19.828 -8.133 -1.288 1 93.62 98 HIS A C 1
ATOM 779 O O . HIS A 1 98 ? -18.609 -8.25 -1.423 1 93.62 98 HIS A O 1
ATOM 785 N N . PHE A 1 99 ? -20.625 -7.273 -1.951 1 95.12 99 PHE A N 1
ATOM 786 C CA . PHE A 1 99 ? -20.062 -6.223 -2.787 1 95.12 99 PHE A CA 1
ATOM 787 C C . PHE A 1 99 ? -20.344 -4.848 -2.189 1 95.12 99 PHE A C 1
ATOM 789 O O . PHE A 1 99 ? -21.438 -4.59 -1.697 1 95.12 99 PHE A O 1
ATOM 796 N N . LEU A 1 100 ? -19.344 -4.055 -2.129 1 97.75 100 LEU A N 1
ATOM 797 C CA . LEU A 1 100 ? -19.5 -2.645 -1.785 1 97.75 100 LEU A CA 1
ATOM 798 C C . LEU A 1 100 ? -19.672 -1.796 -3.039 1 97.75 100 LEU A C 1
ATOM 800 O O . LEU A 1 100 ? -18.75 -1.682 -3.852 1 97.75 100 LEU A O 1
ATOM 804 N N . ARG A 1 101 ? -20.812 -1.114 -3.256 1 96.62 101 ARG A N 1
ATOM 805 C CA . ARG A 1 101 ? -21.188 -0.552 -4.551 1 96.62 101 ARG A CA 1
ATOM 806 C C . ARG A 1 101 ? -21.547 0.922 -4.426 1 96.62 101 ARG A C 1
ATOM 808 O O . ARG A 1 101 ? -22.297 1.455 -5.25 1 96.62 101 ARG A O 1
ATOM 815 N N . HIS A 1 102 ? -20.938 1.646 -3.611 1 97.94 102 HIS A N 1
ATOM 816 C CA . HIS A 1 102 ? -21.391 3.018 -3.398 1 97.94 102 HIS A CA 1
ATOM 817 C C . HIS A 1 102 ? -20.531 4.008 -4.176 1 97.94 102 HIS A C 1
ATOM 819 O O . HIS A 1 102 ? -20.969 5.109 -4.5 1 97.94 102 HIS A O 1
ATOM 825 N N . HIS A 1 103 ? -19.312 3.73 -4.488 1 98.5 103 HIS A N 1
ATOM 826 C CA . HIS A 1 103 ? -18.469 4.613 -5.285 1 98.5 103 HIS A CA 1
ATOM 827 C C . HIS A 1 103 ? -18.953 4.68 -6.73 1 98.5 103 HIS A C 1
ATOM 829 O O . HIS A 1 103 ? -19.516 3.713 -7.246 1 98.5 103 HIS A O 1
ATOM 835 N N . THR A 1 104 ? -18.688 5.801 -7.367 1 98.5 104 THR A N 1
ATOM 836 C CA . THR A 1 104 ? -19.141 6.004 -8.742 1 98.5 104 THR A CA 1
ATOM 837 C C . THR A 1 104 ? -17.953 5.984 -9.703 1 98.5 104 THR A C 1
ATOM 839 O O . THR A 1 104 ? -18.141 5.992 -10.922 1 98.5 104 THR A O 1
ATOM 842 N N . ARG A 1 105 ? -16.797 6.039 -9.203 1 98.5 105 ARG A N 1
ATOM 843 C CA . ARG A 1 105 ? -15.57 5.914 -9.977 1 98.5 105 ARG A CA 1
ATOM 844 C C . ARG A 1 105 ? -14.594 4.945 -9.312 1 98.5 105 ARG A C 1
ATOM 846 O O . ARG A 1 105 ? -14.922 4.324 -8.305 1 98.5 105 ARG A O 1
ATOM 853 N N . THR A 1 106 ? -13.469 4.758 -9.922 1 98.25 106 THR A N 1
ATOM 854 C CA . THR A 1 106 ? -12.5 3.738 -9.523 1 98.25 106 THR A CA 1
ATOM 855 C C . THR A 1 106 ? -12.094 3.92 -8.062 1 98.25 106 THR A C 1
ATOM 857 O O . THR A 1 106 ? -11.789 5.035 -7.633 1 98.25 106 THR A O 1
ATOM 860 N N . ILE A 1 107 ? -12.125 2.789 -7.301 1 98.38 107 ILE A N 1
ATOM 861 C CA . ILE A 1 107 ? -11.578 2.752 -5.953 1 98.38 107 ILE A CA 1
ATOM 862 C C . ILE A 1 107 ? -10.055 2.719 -6.02 1 98.38 107 ILE A C 1
ATOM 864 O O . ILE A 1 107 ? -9.469 1.824 -6.637 1 98.38 107 ILE A O 1
ATOM 868 N N . SER A 1 108 ? -9.414 3.697 -5.328 1 97.06 108 SER A N 1
ATOM 869 C CA . SER A 1 108 ? -7.965 3.852 -5.414 1 97.06 108 SER A CA 1
ATOM 870 C C . SER A 1 108 ? -7.262 3.137 -4.266 1 97.06 108 SER A C 1
ATOM 872 O O . SER A 1 108 ? -6.094 2.768 -4.379 1 97.06 108 SER A O 1
ATOM 874 N N . ASP A 1 109 ? -7.996 2.971 -3.199 1 97.62 109 ASP A N 1
ATOM 875 C CA . ASP A 1 109 ? -7.336 2.367 -2.049 1 97.62 109 ASP A CA 1
ATOM 876 C C . ASP A 1 109 ? -8.352 1.838 -1.042 1 97.62 109 ASP A C 1
ATOM 878 O O . ASP A 1 109 ? -9.492 2.307 -1.002 1 97.62 109 ASP A O 1
ATOM 882 N N . ILE A 1 110 ? -7.918 0.818 -0.262 1 98.38 110 ILE A N 1
ATOM 883 C CA . ILE A 1 110 ? -8.695 0.208 0.813 1 98.38 110 ILE A CA 1
ATOM 884 C C . ILE A 1 110 ? -7.82 0.065 2.059 1 98.38 110 ILE A C 1
ATOM 886 O O . ILE A 1 110 ? -6.629 -0.243 1.959 1 98.38 110 ILE A O 1
ATOM 890 N N . ASN A 1 111 ? -8.445 0.279 3.176 1 98.06 111 ASN A N 1
ATOM 891 C CA . ASN A 1 111 ? -7.703 0.039 4.41 1 98.06 111 ASN A CA 1
ATOM 892 C C . ASN A 1 111 ? -8.625 -0.433 5.531 1 98.06 111 ASN A C 1
ATOM 894 O O . ASN A 1 111 ? -9.703 0.122 5.73 1 98.06 111 ASN A O 1
ATOM 898 N N . TRP A 1 112 ? -8.203 -1.448 6.266 1 97.81 112 TRP A N 1
ATOM 899 C CA . TRP A 1 112 ? -8.969 -1.971 7.395 1 97.81 112 TRP A CA 1
ATOM 900 C C . TRP A 1 112 ? -8.719 -1.137 8.648 1 97.81 112 TRP A C 1
ATOM 902 O O . TRP A 1 112 ? -7.59 -0.729 8.922 1 97.81 112 TRP A O 1
ATOM 912 N N . ALA A 1 113 ? -9.82 -0.977 9.383 1 95.94 113 ALA A N 1
ATOM 913 C CA . ALA A 1 113 ? -9.664 -0.289 10.664 1 95.94 113 ALA A CA 1
ATOM 914 C C . ALA A 1 113 ? -8.828 -1.118 11.633 1 95.94 113 ALA A C 1
ATOM 916 O O . ALA A 1 113 ? -8.969 -2.342 11.695 1 95.94 113 ALA A O 1
ATOM 917 N N . VAL A 1 114 ? -8.055 -0.379 12.344 1 94.62 114 VAL A N 1
ATOM 918 C CA . VAL A 1 114 ? -7.137 -1.041 13.266 1 94.62 114 VAL A CA 1
ATOM 919 C C . VAL A 1 114 ? -7.867 -1.389 14.562 1 94.62 114 VAL A C 1
ATOM 921 O O . VAL A 1 114 ? -7.668 -2.467 15.125 1 94.62 114 VAL A O 1
ATOM 924 N N . PHE A 1 115 ? -8.805 -0.58 14.938 1 93.94 115 PHE A N 1
ATOM 925 C CA . PHE A 1 115 ? -9.359 -0.722 16.281 1 93.94 115 PHE A CA 1
ATOM 926 C C . PHE A 1 115 ? -10.781 -1.26 16.219 1 93.94 115 PHE A C 1
ATOM 928 O O . PHE A 1 115 ? -11.398 -1.515 17.25 1 93.94 115 PHE A O 1
ATOM 935 N N . ASP A 1 116 ? -11.344 -1.379 15.125 1 95.75 116 ASP A N 1
ATOM 936 C CA . ASP A 1 116 ? -12.648 -1.993 14.938 1 95.75 116 ASP A CA 1
ATOM 937 C C . ASP A 1 116 ? -12.586 -3.107 13.891 1 95.75 116 ASP A C 1
ATOM 939 O O . ASP A 1 116 ? -12.477 -2.84 12.695 1 95.75 116 ASP A O 1
ATOM 943 N N . PRO A 1 117 ? -12.75 -4.348 14.281 1 97.12 117 PRO A N 1
ATOM 944 C CA . PRO A 1 117 ? -12.562 -5.484 13.375 1 97.12 117 PRO A CA 1
ATOM 945 C C . PRO A 1 117 ? -13.625 -5.555 12.281 1 97.12 117 PRO A C 1
ATOM 947 O O . PRO A 1 117 ? -13.5 -6.336 11.336 1 97.12 117 PRO A O 1
ATOM 950 N N . ASN A 1 118 ? -14.641 -4.68 12.398 1 97.5 118 ASN A N 1
ATOM 951 C CA . ASN A 1 118 ? -15.75 -4.789 11.453 1 97.5 118 ASN A CA 1
ATOM 952 C C . ASN A 1 118 ? -15.781 -3.611 10.484 1 97.5 118 ASN A C 1
ATOM 954 O O . ASN A 1 118 ? -16.703 -3.498 9.672 1 97.5 118 ASN A O 1
ATOM 958 N N . VAL A 1 119 ? -14.773 -2.771 10.562 1 97.19 119 VAL A N 1
ATOM 959 C CA . VAL A 1 119 ? -14.852 -1.533 9.797 1 97.19 119 VAL A CA 1
ATOM 960 C C . VAL A 1 119 ? -13.664 -1.44 8.836 1 97.19 119 VAL A C 1
ATOM 962 O O . VAL A 1 119 ? -12.539 -1.794 9.195 1 97.19 119 VAL A O 1
ATOM 965 N N . LEU A 1 120 ? -13.906 -1.022 7.609 1 97.62 120 LEU A N 1
ATOM 966 C CA . LEU A 1 120 ? -12.852 -0.673 6.668 1 97.62 120 LEU A CA 1
ATOM 967 C C . LEU A 1 120 ? -13.18 0.623 5.934 1 97.62 120 LEU A C 1
ATOM 969 O O . LEU A 1 120 ? -14.305 1.118 6.02 1 97.62 120 LEU A O 1
ATOM 973 N N . ALA A 1 121 ? -12.195 1.212 5.281 1 97.06 121 ALA A N 1
ATOM 974 C CA . ALA A 1 121 ? -12.352 2.439 4.504 1 97.06 121 ALA A CA 1
ATOM 975 C C . ALA A 1 121 ? -12 2.209 3.037 1 97.06 121 ALA A C 1
ATOM 977 O O . ALA A 1 121 ? -11.086 1.438 2.725 1 97.06 121 ALA A O 1
ATOM 978 N N . THR A 1 122 ? -12.703 2.795 2.119 1 97.81 122 THR A N 1
ATOM 979 C CA . THR A 1 122 ? -12.375 2.834 0.699 1 97.81 122 THR A CA 1
ATOM 980 C C . THR A 1 122 ? -12.188 4.273 0.227 1 97.81 122 THR A C 1
ATOM 982 O O . THR A 1 122 ? -12.938 5.164 0.629 1 97.81 122 THR A O 1
ATOM 985 N N . ALA A 1 123 ? -11.227 4.516 -0.504 1 96.75 123 ALA A N 1
ATOM 986 C CA . ALA A 1 123 ? -10.984 5.793 -1.173 1 96.75 123 ALA A CA 1
ATOM 987 C C . ALA A 1 123 ? -11.164 5.664 -2.682 1 96.75 123 ALA A C 1
ATOM 989 O O . ALA A 1 123 ? -10.805 4.645 -3.273 1 96.75 123 ALA A O 1
ATOM 990 N N . SER A 1 124 ? -11.688 6.688 -3.305 1 97.44 124 SER A N 1
ATOM 991 C CA . SER A 1 124 ? -11.969 6.648 -4.734 1 97.44 124 SER A CA 1
ATOM 992 C C . SER A 1 124 ? -11.609 7.973 -5.406 1 97.44 124 SER A C 1
ATOM 994 O O . SER A 1 124 ? -11.648 9.023 -4.77 1 97.44 124 SER A O 1
ATOM 996 N N . ILE A 1 125 ? -11.438 7.828 -6.68 1 96.62 125 ILE A N 1
ATOM 997 C CA . ILE A 1 125 ? -11.148 9.031 -7.457 1 96.62 125 ILE A CA 1
ATOM 998 C C . ILE A 1 125 ? -12.43 9.828 -7.664 1 96.62 125 ILE A C 1
ATOM 1000 O O . ILE A 1 125 ? -12.391 10.961 -8.156 1 96.62 125 ILE A O 1
ATOM 1004 N N . ASP A 1 126 ? -13.602 9.328 -7.18 1 97.44 126 ASP A N 1
ATOM 1005 C CA . ASP A 1 126 ? -14.844 10.094 -7.215 1 97.44 126 ASP A CA 1
ATOM 1006 C C . ASP A 1 126 ? -14.875 11.133 -6.098 1 97.44 126 ASP A C 1
ATOM 1008 O O . ASP A 1 126 ? -15.906 11.773 -5.867 1 97.44 126 ASP A O 1
ATOM 1012 N N . THR A 1 127 ? -13.844 11.227 -5.25 1 92.75 127 THR A N 1
ATOM 1013 C CA . THR A 1 127 ? -13.586 12.242 -4.238 1 92.75 127 THR A CA 1
ATOM 1014 C C . THR A 1 127 ? -14.156 11.828 -2.887 1 92.75 127 THR A C 1
ATOM 1016 O O . THR A 1 127 ? -14.094 12.586 -1.919 1 92.75 127 THR A O 1
ATOM 1019 N N . PHE A 1 128 ? -14.609 10.594 -2.812 1 93.62 128 PHE A N 1
ATOM 1020 C CA . PHE A 1 128 ? -15.195 10.188 -1.542 1 93.62 128 PHE A CA 1
ATOM 1021 C C . PHE A 1 128 ? -14.328 9.133 -0.858 1 93.62 128 PHE A C 1
ATOM 1023 O O . PHE A 1 128 ? -13.695 8.312 -1.527 1 93.62 128 PHE A O 1
ATOM 1030 N N . ILE A 1 129 ? -14.328 9.188 0.458 1 94.69 129 ILE A N 1
ATOM 1031 C CA . ILE A 1 129 ? -13.898 8.117 1.348 1 94.69 129 ILE A CA 1
ATOM 1032 C C . ILE A 1 129 ? -15.094 7.578 2.127 1 94.69 129 ILE A C 1
ATOM 1034 O O . ILE A 1 129 ? -15.789 8.328 2.812 1 94.69 129 ILE A O 1
ATOM 1038 N N . TYR A 1 130 ? -15.32 6.309 1.999 1 96.44 130 TYR A N 1
ATOM 1039 C CA . TYR A 1 130 ? -16.422 5.695 2.721 1 96.44 130 TYR A CA 1
ATOM 1040 C C . TYR A 1 130 ? -15.914 4.762 3.812 1 96.44 130 TYR A C 1
ATOM 1042 O O . TYR A 1 130 ? -14.93 4.043 3.615 1 96.44 130 TYR A O 1
ATOM 1050 N N . LEU A 1 131 ? -16.609 4.797 4.922 1 96 131 LEU A N 1
ATOM 1051 C CA . LEU A 1 131 ? -16.453 3.77 5.945 1 96 131 LEU A CA 1
ATOM 1052 C C . LEU A 1 131 ? -17.547 2.725 5.844 1 96 131 LEU A C 1
ATOM 1054 O O . LEU A 1 131 ? -18.719 3.064 5.625 1 96 131 LEU A O 1
ATOM 1058 N N . TRP A 1 132 ? -17.141 1.51 5.984 1 97.38 132 TRP A N 1
ATOM 1059 C CA . TRP A 1 132 ? -18.078 0.395 5.855 1 97.38 132 TRP A CA 1
ATOM 1060 C C . TRP A 1 132 ? -18.078 -0.458 7.121 1 97.38 132 TRP A C 1
ATOM 1062 O O . TRP A 1 132 ? -17.031 -0.724 7.703 1 97.38 132 TRP A O 1
ATOM 1072 N N . ASP A 1 133 ? -19.219 -0.848 7.508 1 97.69 133 ASP A N 1
ATOM 1073 C CA . ASP A 1 133 ? -19.391 -1.939 8.461 1 97.69 133 ASP A CA 1
ATOM 1074 C C . ASP A 1 133 ? -19.688 -3.252 7.746 1 97.69 133 ASP A C 1
ATOM 1076 O O . ASP A 1 133 ? -20.734 -3.383 7.09 1 97.69 133 ASP A O 1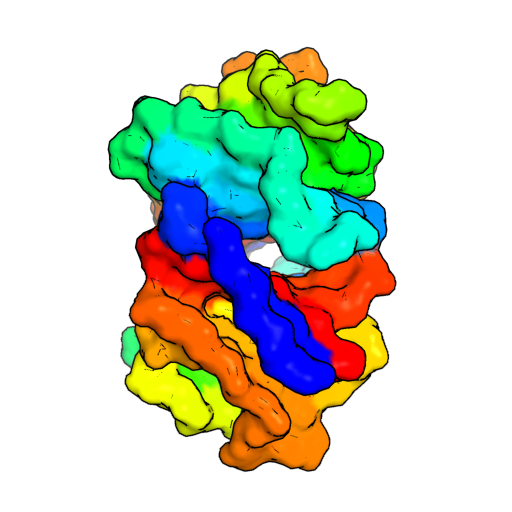
ATOM 1080 N N . ILE A 1 134 ? -18.844 -4.199 7.84 1 97.25 134 ILE A N 1
ATOM 1081 C CA . ILE A 1 134 ? -18.938 -5.402 7.02 1 97.25 134 ILE A CA 1
ATOM 1082 C C . ILE A 1 134 ? -20.109 -6.258 7.492 1 97.25 134 ILE A C 1
ATOM 1084 O O . ILE A 1 134 ? -20.516 -7.195 6.801 1 97.25 134 ILE A O 1
ATOM 1088 N N . ARG A 1 135 ? -20.672 -5.984 8.648 1 96.69 135 ARG A N 1
ATOM 1089 C CA . ARG A 1 135 ? -21.859 -6.699 9.125 1 96.69 135 ARG A CA 1
ATOM 1090 C C . ARG A 1 135 ? -23.109 -6.258 8.383 1 96.69 135 ARG A C 1
ATOM 1092 O O . ARG A 1 135 ? -24.078 -7.016 8.281 1 96.69 135 ARG A O 1
ATOM 1099 N N . ASP A 1 136 ? -23.047 -4.992 7.875 1 95.06 136 ASP A N 1
ATOM 1100 C CA . ASP A 1 136 ? -24.094 -4.438 7.023 1 95.06 136 ASP A CA 1
ATOM 1101 C C . ASP A 1 136 ? -23.5 -3.551 5.934 1 95.06 136 ASP A C 1
ATOM 1103 O O . ASP A 1 136 ? -23.625 -2.324 5.992 1 95.06 136 ASP A O 1
ATOM 1107 N N . PRO A 1 137 ? -23 -4.227 4.914 1 94.69 137 PRO A N 1
ATOM 1108 C CA . PRO A 1 137 ? -22.188 -3.477 3.951 1 94.69 137 PRO A CA 1
ATOM 1109 C C . PRO A 1 137 ? -23.016 -2.902 2.805 1 94.69 137 PRO A C 1
ATOM 1111 O O . PRO A 1 137 ? -22.469 -2.5 1.779 1 94.69 137 PRO A O 1
ATOM 1114 N N . ARG A 1 138 ? -24.375 -2.748 2.881 1 94.75 138 ARG A N 1
ATOM 1115 C CA . ARG A 1 138 ? -25.234 -2.264 1.812 1 94.75 138 ARG A CA 1
ATOM 1116 C C . ARG A 1 138 ? -25.016 -0.775 1.561 1 94.75 138 ARG A C 1
ATOM 1118 O O . ARG A 1 138 ? -25.219 -0.294 0.443 1 94.75 138 ARG A O 1
ATOM 1125 N N . LYS A 1 139 ? -24.641 -0.121 2.637 1 96.38 139 LYS A N 1
ATOM 1126 C CA . LYS A 1 139 ? -24.328 1.3 2.523 1 96.38 139 LYS A CA 1
ATOM 1127 C C . LYS A 1 139 ? -23.188 1.682 3.455 1 96.38 139 LYS A C 1
ATOM 1129 O O . LYS A 1 139 ? -23 1.062 4.504 1 96.38 139 LYS A O 1
ATOM 1134 N N . PRO A 1 140 ? -22.484 2.715 3.127 1 96.88 140 PRO A 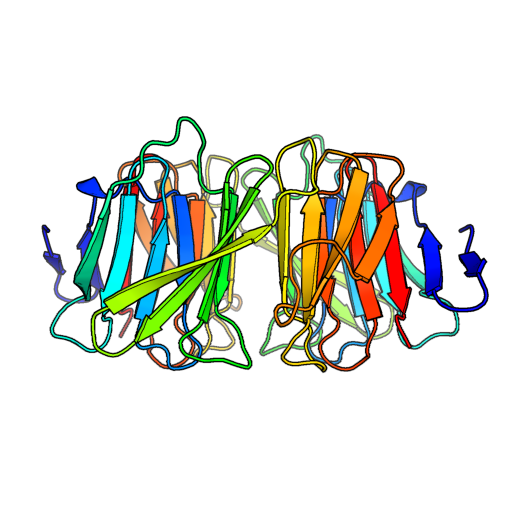N 1
ATOM 1135 C CA . PRO A 1 140 ? -21.453 3.182 4.055 1 96.88 140 PRO A CA 1
ATOM 1136 C C . PRO A 1 140 ? -22.031 3.729 5.355 1 96.88 140 PRO A C 1
ATOM 1138 O O . PRO A 1 140 ? -23.141 4.246 5.367 1 96.88 140 PRO A O 1
ATOM 1141 N N . ILE A 1 141 ? -21.234 3.6 6.371 1 95.12 141 ILE A N 1
ATOM 1142 C CA . ILE A 1 141 ? -21.703 4.09 7.664 1 95.12 141 ILE A CA 1
ATOM 1143 C C . ILE A 1 141 ? -21.219 5.523 7.875 1 95.12 141 ILE A C 1
ATOM 1145 O O . ILE A 1 141 ? -21.719 6.227 8.758 1 95.12 141 ILE A O 1
ATOM 1149 N N . ALA A 1 142 ? -20.234 6.012 7.152 1 91.38 142 ALA A N 1
ATOM 1150 C CA . ALA A 1 142 ? -19.75 7.391 7.141 1 91.38 142 ALA A CA 1
ATOM 1151 C C . ALA A 1 142 ? -19.188 7.762 5.773 1 91.38 142 ALA A C 1
ATOM 1153 O O . ALA A 1 142 ? -18.734 6.895 5.023 1 91.38 142 ALA A O 1
ATOM 1154 N N . SER A 1 143 ? -19.297 9.062 5.445 1 91.81 143 SER A N 1
ATOM 1155 C CA . SER A 1 143 ? -18.781 9.586 4.184 1 91.81 143 SER A CA 1
ATOM 1156 C C . SER A 1 143 ? -17.938 10.836 4.402 1 91.81 143 SER A C 1
ATOM 1158 O O . SER A 1 143 ? -18.359 11.75 5.125 1 91.81 143 SER A O 1
ATOM 1160 N N . PHE A 1 144 ? -16.797 10.734 3.814 1 86.88 144 PHE A N 1
ATOM 1161 C CA . PHE A 1 144 ? -15.93 11.906 3.77 1 86.88 144 PHE A CA 1
ATOM 1162 C C . PHE A 1 144 ? -15.594 12.281 2.328 1 86.88 144 PHE A C 1
ATOM 1164 O O . PHE A 1 144 ? -15.773 11.469 1.415 1 86.88 144 PHE A O 1
ATOM 1171 N N . SER A 1 145 ? -15.25 13.539 2.158 1 86.38 145 SER A N 1
ATOM 1172 C CA . SER A 1 145 ? -14.953 13.953 0.789 1 86.38 145 SER A CA 1
ATOM 1173 C C . SER A 1 145 ? -13.672 14.781 0.728 1 86.38 145 SER A C 1
ATOM 1175 O O . SER A 1 145 ? -13.281 15.398 1.718 1 86.38 145 SER A O 1
ATOM 1177 N N . THR A 1 146 ? -13.016 14.617 -0.347 1 84 146 THR A N 1
ATOM 1178 C CA . THR A 1 146 ? -11.852 15.422 -0.698 1 84 146 THR A CA 1
ATOM 1179 C C . THR A 1 146 ? -12.172 16.344 -1.863 1 84 146 THR A C 1
ATOM 1181 O O . THR A 1 146 ? -13.219 16.219 -2.5 1 84 146 THR A O 1
ATOM 1184 N N . VAL A 1 147 ? -11.367 17.312 -2.062 1 82.56 147 VAL A N 1
ATOM 1185 C CA . VAL A 1 147 ? -11.594 18.281 -3.127 1 82.56 147 VAL A CA 1
ATOM 1186 C C . VAL A 1 147 ? -11.328 17.641 -4.484 1 82.56 147 VAL A C 1
ATOM 1188 O O . VAL A 1 147 ? -12.031 17.906 -5.457 1 82.56 147 VAL A O 1
ATOM 1191 N N . ALA A 1 148 ? -10.305 16.797 -4.5 1 89.12 148 ALA A N 1
ATOM 1192 C CA . ALA A 1 148 ? -9.961 16.047 -5.703 1 89.12 148 ALA A CA 1
ATOM 1193 C C . ALA A 1 148 ? -10.031 14.547 -5.453 1 89.12 148 ALA A C 1
ATOM 1195 O O . ALA A 1 148 ? -10.312 14.117 -4.336 1 89.12 148 ALA A O 1
ATOM 1196 N N . GLY A 1 149 ? -9.852 13.797 -6.551 1 92.38 149 GLY A N 1
ATOM 1197 C CA . GLY A 1 149 ? -9.883 12.352 -6.406 1 92.38 149 GLY A CA 1
ATOM 1198 C C . GLY A 1 149 ? -8.977 11.844 -5.305 1 92.38 149 GLY A C 1
ATOM 1199 O O . GLY A 1 149 ? -7.793 12.188 -5.258 1 92.38 149 GLY A O 1
ATOM 1200 N N . ALA A 1 150 ? -9.539 11.023 -4.426 1 92.5 150 ALA A N 1
ATOM 1201 C CA . ALA A 1 150 ? -8.758 10.453 -3.328 1 92.5 150 ALA A CA 1
ATOM 1202 C C . ALA A 1 150 ? -7.766 9.414 -3.842 1 92.5 150 ALA A C 1
ATOM 1204 O O . ALA A 1 150 ? -8.094 8.617 -4.723 1 92.5 150 ALA A O 1
ATOM 1205 N N . SER A 1 151 ? -6.566 9.398 -3.281 1 93.38 151 SER A N 1
ATOM 1206 C CA . SER A 1 151 ? -5.508 8.508 -3.74 1 93.38 151 SER A CA 1
ATOM 1207 C C . SER A 1 151 ? -5.254 7.387 -2.732 1 93.38 151 SER A C 1
ATOM 1209 O O . SER A 1 151 ? -5.281 6.207 -3.086 1 93.38 151 SER A O 1
ATOM 1211 N N . GLN A 1 152 ? -4.992 7.809 -1.492 1 94.75 152 GLN A N 1
ATOM 1212 C CA . GLN A 1 152 ? -4.715 6.82 -0.455 1 94.75 152 GLN A CA 1
ATOM 1213 C C . GLN A 1 152 ? -5.562 7.074 0.788 1 94.75 152 GLN A C 1
ATOM 1215 O O . GLN A 1 152 ? -5.953 8.211 1.057 1 94.75 152 GLN A O 1
ATOM 1220 N N . VAL A 1 153 ? -5.848 5.98 1.494 1 94.69 153 VAL A N 1
ATOM 1221 C CA . VAL A 1 153 ? -6.508 6.047 2.795 1 94.69 153 VAL A CA 1
ATOM 1222 C C . VAL A 1 153 ? -5.848 5.062 3.758 1 94.69 153 VAL A C 1
ATOM 1224 O O . VAL A 1 153 ? -5.586 3.912 3.398 1 94.69 153 VAL A O 1
ATOM 1227 N N . LYS A 1 154 ? -5.473 5.555 4.949 1 94.56 154 LYS A N 1
ATOM 1228 C CA . LYS A 1 154 ? -4.773 4.734 5.934 1 94.56 154 LYS A CA 1
ATOM 1229 C C . LYS A 1 154 ? -5.223 5.074 7.352 1 94.56 154 LYS A C 1
ATOM 1231 O O . LYS A 1 154 ? -5.273 6.246 7.727 1 94.56 154 LYS A O 1
ATOM 1236 N N . TRP A 1 155 ? -5.516 4.008 8.117 1 93.62 155 TRP A N 1
ATOM 1237 C CA . TRP A 1 155 ? -5.699 4.191 9.555 1 93.62 155 TRP A CA 1
ATOM 1238 C C . TRP A 1 155 ? -4.355 4.289 10.266 1 93.62 155 TRP A C 1
ATOM 1240 O O . TRP A 1 155 ? -3.414 3.564 9.938 1 93.62 155 TRP A O 1
ATOM 1250 N N . ASN A 1 156 ? -4.359 5.195 11.234 1 89.94 156 ASN A N 1
ATOM 1251 C CA . ASN A 1 156 ? -3.23 5.199 12.164 1 89.94 156 ASN A CA 1
ATOM 1252 C C . ASN A 1 156 ? -3.215 3.945 13.031 1 89.94 156 ASN A C 1
ATOM 1254 O O . ASN A 1 156 ? -4.262 3.494 13.5 1 89.94 156 ASN A O 1
ATOM 1258 N N . LYS A 1 157 ? -2.064 3.432 13.258 1 90.06 157 LYS A N 1
ATOM 1259 C CA . LYS A 1 157 ? -1.946 2.15 13.945 1 90.06 157 LYS A CA 1
ATOM 1260 C C . LYS A 1 157 ? -2.035 2.334 15.461 1 90.06 157 LYS A C 1
ATOM 1262 O O . LYS A 1 157 ? -2.248 1.368 16.203 1 90.06 157 LYS A O 1
ATOM 1267 N N . VAL A 1 158 ? -1.871 3.527 15.938 1 87.12 158 VAL A N 1
ATOM 1268 C CA . VAL A 1 158 ? -1.784 3.771 17.375 1 87.12 158 VAL A CA 1
ATOM 1269 C C . VAL A 1 158 ? -2.955 4.645 17.812 1 87.12 158 VAL A C 1
ATOM 1271 O O . VAL A 1 158 ? -3.51 4.441 18.906 1 87.12 158 VAL A O 1
ATOM 1274 N N . THR A 1 159 ? -3.348 5.578 17 1 82.25 159 THR A N 1
ATOM 1275 C CA . THR A 1 159 ? -4.496 6.438 17.266 1 82.25 159 THR A CA 1
ATOM 1276 C C . THR A 1 159 ? -5.656 6.102 16.328 1 82.25 159 THR A C 1
ATOM 1278 O O . THR A 1 159 ? -5.465 5.441 15.312 1 82.25 159 THR A O 1
ATOM 1281 N N . PRO A 1 160 ? -6.797 6.539 16.609 1 81.12 160 PRO A N 1
ATOM 1282 C CA . PRO A 1 160 ? -7.949 6.211 15.766 1 81.12 160 PRO A CA 1
ATOM 1283 C C . PRO A 1 160 ? -8.039 7.094 14.516 1 81.12 160 PRO A C 1
ATOM 1285 O O . PRO A 1 160 ? -9.047 7.074 13.82 1 81.12 160 PRO A O 1
ATOM 1288 N N . ASN A 1 161 ? -7.023 7.816 14.164 1 82.94 161 ASN A N 1
ATOM 1289 C CA . ASN A 1 161 ? -7.043 8.742 13.039 1 82.94 161 ASN A CA 1
ATOM 1290 C C . ASN A 1 161 ? -7.066 8.008 11.711 1 82.94 161 ASN A C 1
ATOM 1292 O O . ASN A 1 161 ? -6.387 6.992 11.539 1 82.94 161 ASN A O 1
ATOM 1296 N N . LEU A 1 162 ? -7.906 8.516 10.867 1 89.75 162 LEU A N 1
ATOM 1297 C CA . LEU A 1 162 ? -7.926 8.109 9.469 1 89.75 162 LEU A CA 1
ATOM 1298 C C . LEU A 1 162 ? -7.336 9.195 8.578 1 89.75 162 LEU A C 1
ATOM 1300 O O . LEU A 1 162 ? -7.73 10.367 8.68 1 89.75 162 LEU A O 1
ATOM 1304 N N . LEU A 1 163 ? -6.402 8.828 7.773 1 88.75 163 LEU A N 1
ATOM 1305 C CA . LEU A 1 163 ? -5.73 9.773 6.891 1 88.75 163 LEU A CA 1
ATOM 1306 C C . LEU A 1 163 ? -6.004 9.445 5.426 1 88.75 163 LEU A C 1
ATOM 1308 O O . LEU A 1 163 ? -6.043 8.273 5.047 1 88.75 163 LEU A O 1
ATOM 1312 N N . ALA A 1 164 ? -6.148 10.453 4.645 1 90.62 164 ALA A N 1
ATOM 1313 C CA . ALA A 1 164 ? -6.336 10.266 3.209 1 90.62 164 ALA A CA 1
ATOM 1314 C C . ALA A 1 164 ? -5.598 11.336 2.414 1 90.62 164 ALA A C 1
ATOM 1316 O O . ALA A 1 164 ? -5.461 12.469 2.871 1 90.62 164 ALA A O 1
ATOM 1317 N N . THR A 1 165 ? -5.074 10.914 1.308 1 88.88 165 THR A N 1
ATOM 1318 C CA . THR A 1 165 ? -4.496 11.844 0.349 1 88.88 165 THR A CA 1
ATOM 1319 C C . THR A 1 165 ? -5.367 11.953 -0.898 1 88.88 165 THR A C 1
ATOM 1321 O O . THR A 1 165 ? -6.133 11.039 -1.206 1 88.88 165 THR A O 1
ATOM 1324 N N . ALA A 1 166 ? -5.305 13.047 -1.545 1 87.44 166 ALA A N 1
ATOM 1325 C CA . ALA A 1 166 ? -6.035 13.266 -2.789 1 87.44 166 ALA A CA 1
ATOM 1326 C C . ALA A 1 166 ? -5.133 13.883 -3.854 1 87.44 166 ALA A C 1
ATOM 1328 O O . ALA A 1 166 ? -4.109 14.5 -3.531 1 87.44 166 ALA A O 1
ATOM 1329 N N . HIS A 1 167 ? -5.695 13.578 -5.055 1 81.56 167 HIS A N 1
ATOM 1330 C CA . HIS A 1 167 ? -5.012 14.258 -6.152 1 81.56 167 HIS A CA 1
ATOM 1331 C C . HIS A 1 167 ? -5.035 15.773 -5.961 1 81.56 167 HIS A C 1
ATOM 1333 O O . HIS A 1 167 ? -6 16.312 -5.418 1 81.56 167 HIS A O 1
ATOM 1339 N N . GLU A 1 168 ? -3.961 16.5 -6.062 1 69.81 168 GLU A N 1
ATOM 1340 C CA . GLU A 1 168 ? -3.777 17.938 -5.957 1 69.81 168 GLU A CA 1
ATOM 1341 C C . GLU A 1 168 ? -3.562 18.359 -4.504 1 69.81 168 GLU A C 1
ATOM 1343 O O . GLU A 1 168 ? -3.68 19.547 -4.172 1 69.81 168 GLU A O 1
ATOM 1348 N N . GLY A 1 169 ? -3.494 17.391 -3.596 1 62.19 169 GLY A N 1
ATOM 1349 C CA . GLY A 1 169 ? -2.812 17.656 -2.338 1 62.19 169 GLY A CA 1
ATOM 1350 C C . GLY A 1 169 ? -3.764 17.844 -1.172 1 62.19 169 GLY A C 1
ATOM 1351 O O . GLY A 1 169 ? -3.408 18.469 -0.171 1 62.19 169 GLY A O 1
ATOM 1352 N N . ASP A 1 170 ? -4.961 17.391 -1.291 1 61.81 170 ASP A N 1
ATOM 1353 C CA . ASP A 1 170 ? -5.805 17.516 -0.107 1 61.81 170 ASP A CA 1
ATOM 1354 C C . ASP A 1 170 ? -5.617 16.328 0.825 1 61.81 170 ASP A C 1
ATOM 1356 O O . ASP A 1 170 ? -5.629 15.172 0.38 1 61.81 170 ASP A O 1
ATOM 1360 N N . ILE A 1 171 ? -4.914 16.594 2.025 1 61.53 171 ILE A N 1
ATOM 1361 C CA . ILE A 1 171 ? -4.816 15.547 3.033 1 61.53 171 ILE A CA 1
ATOM 1362 C C . ILE A 1 171 ? -5.914 15.727 4.082 1 61.53 171 ILE A C 1
ATOM 1364 O O . ILE A 1 171 ? -6.16 16.844 4.535 1 61.53 171 ILE A O 1
ATOM 1368 N N . ARG A 1 172 ? -6.691 14.742 4.305 1 65 172 ARG A N 1
ATOM 1369 C CA . ARG A 1 172 ? -7.711 14.844 5.344 1 65 172 ARG A CA 1
ATOM 1370 C C . ARG A 1 172 ? -7.492 13.789 6.426 1 65 172 ARG A C 1
ATOM 1372 O O . ARG A 1 172 ? -7.137 12.648 6.125 1 65 172 ARG A O 1
ATOM 1379 N N . LEU A 1 173 ? -7.27 14.297 7.648 1 62.91 173 LEU A N 1
ATOM 1380 C CA . LEU A 1 173 ? -7.176 13.43 8.82 1 62.91 173 LEU A CA 1
ATOM 1381 C C . LEU A 1 173 ? -8.484 13.422 9.594 1 62.91 173 LEU A C 1
ATOM 1383 O O . LEU A 1 173 ? -9.086 14.477 9.812 1 62.91 173 LEU A O 1
ATOM 1387 N N . TRP A 1 174 ? -9.016 12.18 9.609 1 65.19 174 TRP A N 1
ATOM 1388 C CA . TRP A 1 174 ? -10.273 12.062 10.352 1 65.19 174 TRP A CA 1
ATOM 1389 C C . TRP A 1 174 ? -10.062 11.305 11.656 1 65.19 174 TRP A C 1
ATOM 1391 O O . TRP A 1 174 ? -9.336 10.312 11.695 1 65.19 174 TRP A O 1
ATOM 1401 N N . ASP A 1 175 ? -10.312 12 12.781 1 57.62 175 ASP A N 1
ATOM 1402 C CA . ASP A 1 175 ? -10.477 11.227 14.008 1 57.62 175 ASP A CA 1
ATOM 1403 C C . ASP A 1 175 ? -11.922 10.773 14.18 1 57.62 175 ASP A C 1
ATOM 1405 O O . ASP A 1 175 ? -12.797 11.586 14.492 1 57.62 175 ASP A O 1
ATOM 1409 N N . PRO A 1 176 ? -12.133 9.484 13.812 1 51.69 176 PRO A N 1
ATOM 1410 C CA . PRO A 1 176 ? -13.531 9.062 13.898 1 51.69 176 PRO A CA 1
ATOM 1411 C C . PRO A 1 176 ? -14.016 8.922 15.336 1 51.69 176 PRO A C 1
ATOM 1413 O O . PRO A 1 176 ? -15.133 8.453 15.57 1 51.69 176 PRO A O 1
ATOM 1416 N N . ARG A 1 177 ? -13.203 9.281 16.422 1 47.19 177 ARG A N 1
ATOM 1417 C CA . ARG A 1 177 ? -13.711 9.094 17.781 1 47.19 177 ARG A CA 1
ATOM 1418 C C . ARG A 1 177 ? -14.906 10 18.047 1 47.19 177 ARG A C 1
ATOM 1420 O O . ARG A 1 177 ? -15.039 11.062 17.438 1 47.19 177 ARG A O 1
ATOM 1427 N N . MET B 1 1 ? -3.932 26.234 6.332 1 40.09 1 MET B N 1
ATOM 1428 C CA . MET B 1 1 ? -4.281 25.078 7.152 1 40.09 1 MET B CA 1
ATOM 1429 C C . MET B 1 1 ? -5.715 25.188 7.656 1 40.09 1 MET B C 1
ATOM 1431 O O . MET B 1 1 ? -6.098 26.203 8.242 1 40.09 1 MET B O 1
ATOM 1435 N N . ALA B 1 2 ? -6.703 24.922 6.879 1 40.59 2 ALA B N 1
ATOM 1436 C CA . ALA B 1 2 ? -8.023 25.109 7.473 1 40.59 2 ALA B CA 1
ATOM 1437 C C . ALA B 1 2 ? -8.5 23.828 8.164 1 40.59 2 ALA B C 1
ATOM 1439 O O . ALA B 1 2 ? -8.523 22.766 7.555 1 40.59 2 ALA B O 1
ATOM 1440 N N . ALA B 1 3 ? -8.258 23.828 9.562 1 44.16 3 ALA B N 1
ATOM 1441 C CA . ALA B 1 3 ? -8.898 22.781 10.352 1 44.16 3 ALA B CA 1
ATOM 1442 C C . ALA B 1 3 ? -10.398 23.031 10.484 1 44.16 3 ALA B C 1
ATOM 1444 O O . ALA B 1 3 ? -10.82 24.156 10.766 1 44.16 3 ALA B O 1
ATOM 1445 N N . ARG B 1 4 ? -11.195 22.391 9.688 1 42.97 4 ARG B N 1
ATOM 1446 C CA . ARG B 1 4 ? -12.617 22.516 10.008 1 42.97 4 ARG B CA 1
ATOM 1447 C C . ARG B 1 4 ? -13.055 21.438 10.984 1 42.97 4 ARG B C 1
ATOM 1449 O O . ARG B 1 4 ? -12.711 20.266 10.812 1 42.97 4 ARG B O 1
ATOM 1456 N N . TRP B 1 5 ? -13.172 21.953 12.164 1 41.34 5 TRP B N 1
ATOM 1457 C CA . TRP B 1 5 ? -13.648 21.141 13.273 1 41.34 5 TRP B CA 1
ATOM 1458 C C . TRP B 1 5 ? -15.164 20.938 13.203 1 41.34 5 TRP B C 1
ATOM 1460 O O . TRP B 1 5 ? -15.906 21.906 1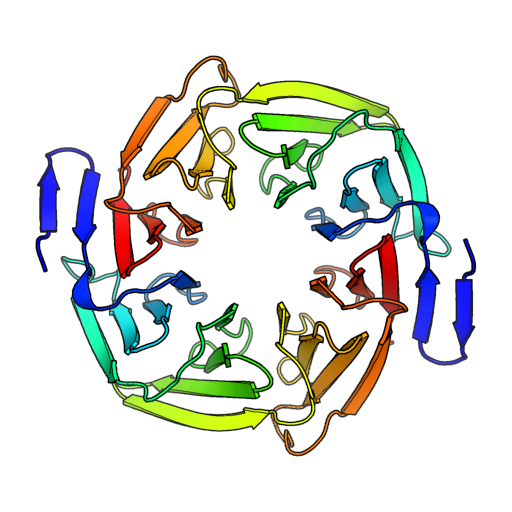2.977 1 41.34 5 TRP B O 1
ATOM 1470 N N . SER B 1 6 ? -15.516 19.938 12.477 1 43.38 6 SER B N 1
ATOM 1471 C CA . SER B 1 6 ? -16.906 19.719 12.844 1 43.38 6 SER B CA 1
ATOM 1472 C C . SER B 1 6 ? -17.016 18.781 14.047 1 43.38 6 SER B C 1
ATOM 1474 O O . SER B 1 6 ? -16.047 18.078 14.383 1 43.38 6 SER B O 1
ATOM 1476 N N . SER B 1 7 ? -18.031 18.938 14.898 1 45.16 7 SER B N 1
ATOM 1477 C CA . SER B 1 7 ? -18.297 18.297 16.172 1 45.16 7 SER B CA 1
ATOM 1478 C C . SER B 1 7 ? -17.75 16.875 16.203 1 45.16 7 SER B C 1
ATOM 1480 O O . SER B 1 7 ? -17.312 16.391 17.25 1 45.16 7 SER B O 1
ATOM 1482 N N . GLU B 1 8 ? -17.734 15.977 15.125 1 51.34 8 GLU B N 1
ATOM 1483 C CA . GLU B 1 8 ? -17.453 14.547 15.203 1 51.34 8 GLU B CA 1
ATOM 1484 C C . GLU B 1 8 ? -16.109 14.211 14.539 1 51.34 8 GLU B C 1
ATOM 1486 O O . GLU B 1 8 ? -15.398 13.312 14.992 1 51.34 8 GLU B O 1
ATOM 1491 N N . ASN B 1 9 ? -15.844 14.891 13.352 1 57.75 9 ASN B N 1
ATOM 1492 C CA . ASN B 1 9 ? -14.633 14.531 12.617 1 57.75 9 ASN B CA 1
ATOM 1493 C C . ASN B 1 9 ? -13.742 15.75 12.383 1 57.75 9 ASN B C 1
ATOM 1495 O O . ASN B 1 9 ? -14.234 16.844 12.102 1 57.75 9 ASN B O 1
ATOM 1499 N N . ILE B 1 10 ? -12.664 15.797 13.133 1 62.25 10 ILE B N 1
ATOM 1500 C CA . ILE B 1 10 ? -11.688 16.859 12.859 1 62.25 10 ILE B CA 1
ATOM 1501 C C . ILE B 1 10 ? -11.031 16.609 11.5 1 62.25 10 ILE B C 1
ATOM 1503 O O . ILE B 1 10 ? -10.531 15.516 11.242 1 62.25 10 ILE B O 1
ATOM 1507 N N . VAL B 1 11 ? -11.391 17.578 10.594 1 68 11 VAL B N 1
ATOM 1508 C CA . VAL B 1 11 ? -10.781 17.484 9.273 1 68 11 VAL B CA 1
ATOM 1509 C C . VAL B 1 11 ? -9.68 18.531 9.141 1 68 11 VAL B C 1
ATOM 1511 O O . VAL B 1 11 ? -9.914 19.719 9.406 1 68 11 VAL B O 1
ATOM 1514 N N . VAL B 1 12 ? -8.484 18.078 8.992 1 68.62 12 VAL B N 1
ATOM 1515 C CA . VAL B 1 12 ? -7.395 18.984 8.688 1 68.62 12 VAL B CA 1
ATOM 1516 C C . VAL B 1 12 ? -6.969 18.812 7.23 1 68.62 12 VAL B C 1
ATOM 1518 O O . VAL B 1 12 ? -6.816 17.688 6.75 1 68.62 12 VAL B O 1
ATOM 1521 N N . GLU B 1 13 ? -6.887 20.078 6.535 1 73.44 13 GLU B N 1
ATOM 1522 C CA . GLU B 1 13 ? -6.523 20.016 5.125 1 73.44 13 GLU B CA 1
ATOM 1523 C C . GLU B 1 13 ? -5.188 20.719 4.871 1 73.44 13 GLU B C 1
ATOM 1525 O O . GLU B 1 13 ? -4.914 21.781 5.441 1 73.44 13 GLU B O 1
ATOM 1530 N N . HIS B 1 14 ? -4.336 20.062 4.207 1 75.62 14 HIS B N 1
ATOM 1531 C CA . HIS B 1 14 ? -3.084 20.656 3.736 1 75.62 14 HIS B CA 1
ATOM 1532 C C . HIS B 1 14 ? -3.035 20.703 2.213 1 75.62 14 HIS B C 1
ATOM 1534 O O . HIS B 1 14 ? -2.193 20.047 1.595 1 75.62 14 HIS B O 1
ATOM 1540 N N . ARG B 1 15 ? -3.791 21.594 1.632 1 74.19 15 ARG B N 1
ATOM 1541 C CA . ARG B 1 15 ? -3.965 21.641 0.184 1 74.19 15 ARG B CA 1
ATOM 1542 C C . ARG B 1 15 ? -2.688 22.109 -0.504 1 74.19 15 ARG B C 1
ATOM 1544 O O . ARG B 1 15 ? -2.367 21.672 -1.605 1 74.19 15 ARG B O 1
ATOM 1551 N N . GLU B 1 16 ? -2.01 22.844 0.186 1 77.38 16 GLU B N 1
ATOM 1552 C CA . GLU B 1 16 ? -0.829 23.453 -0.421 1 77.38 16 GLU B CA 1
ATOM 1553 C C . GLU B 1 16 ? 0.262 22.422 -0.663 1 77.38 16 GLU B C 1
ATOM 1555 O O . GLU B 1 16 ? 1.173 22.641 -1.464 1 77.38 16 GLU B O 1
ATOM 1560 N N . LEU B 1 17 ? 0.149 21.266 -0.003 1 80 17 LEU B N 1
ATOM 1561 C CA . LEU B 1 17 ? 1.192 20.25 -0.105 1 80 17 LEU B CA 1
ATOM 1562 C C . LEU B 1 17 ? 1.034 19.438 -1.384 1 80 17 LEU B C 1
ATOM 1564 O O . LEU B 1 17 ? 2.008 18.875 -1.89 1 80 17 LEU B O 1
ATOM 1568 N N . GLN B 1 18 ? -0.177 19.359 -1.939 1 83 18 GLN B N 1
ATOM 1569 C CA . GLN B 1 18 ? -0.469 18.578 -3.129 1 83 18 GLN B CA 1
ATOM 1570 C C . GLN B 1 18 ? 0.128 17.172 -3.016 1 83 18 GLN B C 1
ATOM 1572 O O . GLN B 1 18 ? 0.821 16.719 -3.924 1 83 18 GLN B O 1
ATOM 1577 N N . ALA B 1 19 ? -0.12 16.531 -1.846 1 87.94 19 ALA B N 1
ATOM 1578 C CA . ALA B 1 19 ? 0.456 15.219 -1.569 1 87.94 19 ALA B CA 1
ATOM 1579 C C . ALA B 1 19 ? -0.385 14.109 -2.193 1 87.94 19 ALA B C 1
ATOM 1581 O O . ALA B 1 19 ? -1.614 14.117 -2.086 1 87.94 19 ALA B O 1
ATOM 1582 N N . THR B 1 20 ? 0.263 13.18 -2.873 1 87.25 20 THR B N 1
ATOM 1583 C CA . THR B 1 20 ? -0.434 12.047 -3.471 1 87.25 20 THR B CA 1
ATOM 1584 C C . THR B 1 20 ? -0.065 10.75 -2.76 1 87.25 20 THR B C 1
ATOM 1586 O O . THR B 1 20 ? -0.719 9.719 -2.951 1 87.25 20 THR B O 1
ATOM 1589 N N . THR B 1 21 ? 0.975 10.82 -1.935 1 92.81 21 THR B N 1
ATOM 1590 C CA . THR B 1 21 ? 1.457 9.648 -1.218 1 92.81 21 THR B CA 1
ATOM 1591 C C . THR B 1 21 ? 1.68 9.969 0.258 1 92.81 21 THR B C 1
ATOM 1593 O O . THR B 1 21 ? 2.045 11.094 0.606 1 92.81 21 THR B O 1
ATOM 1596 N N . MET B 1 22 ? 1.458 8.992 1.034 1 93.12 22 MET B N 1
ATOM 1597 C CA . MET B 1 22 ? 1.69 9.172 2.463 1 93.12 22 MET B CA 1
ATOM 1598 C C . MET B 1 22 ? 2.264 7.91 3.09 1 93.12 22 MET B C 1
ATOM 1600 O O . MET B 1 22 ? 2.094 6.812 2.553 1 93.12 22 MET B O 1
ATOM 1604 N N . ALA B 1 23 ? 2.926 8.07 4.172 1 95.69 23 ALA B N 1
ATOM 1605 C CA . ALA B 1 23 ? 3.408 6.957 4.984 1 95.69 23 ALA B CA 1
ATOM 1606 C C . ALA B 1 23 ? 3.398 7.312 6.469 1 95.69 23 ALA B C 1
ATOM 1608 O O . ALA B 1 23 ? 3.812 8.406 6.852 1 95.69 23 ALA B O 1
ATOM 1609 N N . LEU B 1 24 ? 2.955 6.395 7.273 1 93.81 24 LEU B N 1
ATOM 1610 C CA . LEU B 1 24 ? 2.889 6.566 8.719 1 93.81 24 LEU B CA 1
ATOM 1611 C C . LEU B 1 24 ? 4.09 5.914 9.398 1 93.81 24 LEU B C 1
ATOM 1613 O O . LEU B 1 24 ? 4.508 4.82 9.016 1 93.81 24 LEU B O 1
ATOM 1617 N N . ASP B 1 25 ? 4.527 6.617 10.406 1 94.56 25 ASP B N 1
ATOM 1618 C CA . ASP B 1 25 ? 5.609 5.996 11.164 1 94.56 25 ASP B CA 1
ATOM 1619 C C . ASP B 1 25 ? 5.07 4.945 12.133 1 94.56 25 ASP B C 1
ATOM 1621 O O . ASP B 1 25 ? 3.861 4.875 12.367 1 94.56 25 ASP B O 1
ATOM 1625 N N . CYS B 1 26 ? 5.973 4.156 12.75 1 91.75 26 CYS B N 1
ATOM 1626 C CA . CYS B 1 26 ? 5.555 2.996 13.523 1 91.75 26 CYS B CA 1
ATOM 1627 C C . CYS B 1 26 ? 5 3.42 14.883 1 91.75 26 CYS B C 1
ATOM 1629 O O . CYS B 1 26 ? 4.324 2.639 15.555 1 91.75 26 CYS B O 1
ATOM 1631 N N . THR B 1 27 ? 5.207 4.68 15.305 1 90.88 27 THR B N 1
ATOM 1632 C CA . THR B 1 27 ? 4.715 5.156 16.594 1 90.88 27 THR B CA 1
ATOM 1633 C C . THR B 1 27 ? 3.326 5.773 16.438 1 90.88 27 THR B C 1
ATOM 1635 O O . THR B 1 27 ? 2.629 5.988 17.438 1 90.88 27 THR B O 1
ATOM 1638 N N . GLY B 1 28 ? 2.99 6.059 15.203 1 90.31 28 GLY B N 1
ATOM 1639 C CA . GLY B 1 28 ? 1.723 6.727 14.945 1 90.31 28 GLY B CA 1
ATOM 1640 C C . GLY B 1 28 ? 1.79 8.227 15.148 1 90.31 28 GLY B C 1
ATOM 1641 O O . GLY B 1 28 ? 0.776 8.922 15.031 1 90.31 28 GLY B O 1
ATOM 1642 N N . GLN B 1 29 ? 2.916 8.719 15.367 1 91.12 29 GLN B N 1
ATOM 1643 C CA . GLN B 1 29 ? 3.061 10.133 15.688 1 91.12 29 GLN B CA 1
ATOM 1644 C C . GLN B 1 29 ? 3.248 10.969 14.43 1 91.12 29 GLN B C 1
ATOM 1646 O O . GLN B 1 29 ? 2.711 12.078 14.328 1 91.12 29 GLN B O 1
ATOM 1651 N N . TYR B 1 30 ? 3.979 10.422 13.492 1 92.06 30 TYR B N 1
ATOM 1652 C CA . TYR B 1 30 ? 4.312 11.234 12.328 1 92.06 30 TYR B CA 1
ATOM 1653 C C . TYR B 1 30 ? 3.789 10.594 11.047 1 92.06 30 TYR B C 1
ATOM 1655 O O . TYR B 1 30 ? 3.832 9.375 10.898 1 92.06 30 TYR B O 1
ATOM 1663 N N . VAL B 1 31 ? 3.355 11.438 10.188 1 91.94 31 VAL B N 1
ATOM 1664 C CA . VAL B 1 31 ? 3.068 11.039 8.812 1 91.94 31 VAL B CA 1
ATOM 1665 C C . VAL B 1 31 ? 3.877 11.898 7.844 1 91.94 31 VAL B C 1
ATOM 1667 O O . VAL B 1 31 ? 4.027 13.102 8.055 1 91.94 31 VAL B O 1
ATOM 1670 N N . VAL B 1 32 ? 4.512 11.25 6.918 1 94.19 32 VAL B N 1
ATOM 1671 C CA . VAL B 1 32 ? 5.113 11.992 5.816 1 94.19 32 VAL B CA 1
ATOM 1672 C C . VAL B 1 32 ? 4.121 12.102 4.66 1 94.19 32 VAL B C 1
ATOM 1674 O O . VAL B 1 32 ? 3.51 11.102 4.266 1 94.19 32 VAL B O 1
ATOM 1677 N N . LEU B 1 33 ? 3.889 13.258 4.203 1 91.75 33 LEU B N 1
ATOM 1678 C CA . LEU B 1 33 ? 3.117 13.555 3.002 1 91.75 33 LEU B CA 1
ATOM 1679 C C . LEU B 1 33 ? 4.031 14.016 1.872 1 91.75 33 LEU B C 1
ATOM 1681 O O . LEU B 1 33 ? 4.844 14.922 2.059 1 91.75 33 LEU B O 1
ATOM 1685 N N . ALA B 1 34 ? 3.859 13.32 0.762 1 93 34 ALA B N 1
ATOM 1686 C CA . ALA B 1 34 ? 4.781 13.648 -0.322 1 93 34 ALA B CA 1
ATOM 1687 C C . ALA B 1 34 ? 4.035 13.836 -1.639 1 93 34 ALA B C 1
ATOM 1689 O O . ALA B 1 34 ? 3.125 13.07 -1.959 1 93 34 ALA B O 1
ATOM 1690 N N . GLY B 1 35 ? 4.383 14.875 -2.285 1 90.31 35 GLY B N 1
ATOM 1691 C CA . GLY B 1 35 ? 3.898 15.188 -3.623 1 90.31 35 GLY B CA 1
ATOM 1692 C C . GLY B 1 35 ? 4.996 15.648 -4.562 1 90.31 35 GLY B C 1
ATOM 1693 O O . GLY B 1 35 ? 6.184 15.5 -4.258 1 90.31 35 GLY B O 1
ATOM 1694 N N . ARG B 1 36 ? 4.566 16.094 -5.672 1 89.75 36 ARG B N 1
ATOM 1695 C CA . ARG B 1 36 ? 5.508 16.547 -6.699 1 89.75 36 ARG B CA 1
ATOM 1696 C C . ARG B 1 36 ? 6.328 17.734 -6.207 1 89.75 36 ARG B C 1
ATOM 1698 O O . ARG B 1 36 ? 7.543 17.781 -6.414 1 89.75 36 ARG B O 1
ATOM 1705 N N . LYS B 1 37 ? 5.723 18.625 -5.422 1 88.75 37 LYS B N 1
ATOM 1706 C CA . LYS B 1 37 ? 6.379 19.891 -5.137 1 88.75 37 LYS B CA 1
ATOM 1707 C C . LYS B 1 37 ? 6.844 19.953 -3.684 1 88.75 37 LYS B C 1
ATOM 1709 O O . LYS B 1 37 ? 7.66 20.812 -3.326 1 88.75 37 LYS B O 1
ATOM 1714 N N . CYS B 1 38 ? 6.297 19.062 -2.881 1 91.25 38 CYS B N 1
ATOM 1715 C CA . CYS B 1 38 ? 6.582 19.25 -1.464 1 91.25 38 CYS B CA 1
ATOM 1716 C C . CYS B 1 38 ? 6.594 17.922 -0.724 1 91.25 38 CYS B C 1
ATOM 1718 O O . CYS B 1 38 ? 5.895 16.984 -1.111 1 91.25 38 CYS B O 1
ATOM 1720 N N . VAL B 1 39 ? 7.438 17.844 0.256 1 93.25 39 VAL B N 1
ATOM 1721 C CA . VAL B 1 39 ? 7.41 16.812 1.288 1 93.25 39 VAL B CA 1
ATOM 1722 C C . VAL B 1 39 ? 7.18 17.453 2.654 1 93.25 39 VAL B C 1
ATOM 1724 O O . VAL B 1 39 ? 7.832 18.453 3 1 93.25 39 VAL B O 1
ATOM 1727 N N . ALA B 1 40 ? 6.234 16.922 3.365 1 92.5 40 ALA B N 1
ATOM 1728 C CA . ALA B 1 40 ? 5.926 17.484 4.676 1 92.5 40 ALA B CA 1
ATOM 1729 C C . ALA B 1 40 ? 5.871 16.391 5.746 1 92.5 40 ALA B C 1
ATOM 1731 O O . ALA B 1 40 ? 5.395 15.289 5.488 1 92.5 40 ALA B O 1
ATOM 1732 N N . ILE B 1 41 ? 6.391 16.75 6.859 1 93.31 41 ILE B N 1
ATOM 1733 C CA . ILE B 1 41 ? 6.254 15.922 8.055 1 93.31 41 ILE B CA 1
ATOM 1734 C C . ILE B 1 41 ? 5.168 16.5 8.961 1 93.31 41 ILE B C 1
ATOM 1736 O O . ILE B 1 41 ? 5.27 17.656 9.398 1 93.31 41 ILE B O 1
ATOM 1740 N N . ILE B 1 42 ? 4.176 15.68 9.219 1 89.62 42 ILE B N 1
ATOM 1741 C CA . ILE B 1 42 ? 3.066 16.125 10.055 1 89.62 42 ILE B CA 1
ATOM 1742 C C . ILE B 1 42 ? 3.102 15.391 11.391 1 89.62 42 ILE B C 1
ATOM 1744 O O . ILE B 1 42 ? 3.287 14.172 11.438 1 89.62 42 ILE B O 1
ATOM 1748 N N . ASN B 1 43 ? 2.973 16.156 12.477 1 88.44 43 ASN B N 1
ATOM 1749 C CA . ASN B 1 43 ? 2.828 15.586 13.812 1 88.44 43 ASN B CA 1
ATOM 1750 C C . ASN B 1 43 ? 1.361 15.367 14.172 1 88.44 43 ASN B C 1
ATOM 1752 O O . ASN B 1 43 ? 0.596 16.328 14.281 1 88.44 43 ASN B O 1
ATOM 1756 N N . LEU B 1 44 ? 1.018 14.148 14.453 1 84.38 44 LEU B N 1
ATOM 1757 C CA . LEU B 1 44 ? -0.386 13.797 14.641 1 84.38 44 LEU B CA 1
ATOM 1758 C C . LEU B 1 44 ? -0.782 13.883 16.109 1 84.38 44 LEU B C 1
ATOM 1760 O O . LEU B 1 44 ? -1.961 13.758 16.453 1 84.38 44 LEU B O 1
ATOM 1764 N N . TYR B 1 45 ? 0.211 13.938 16.984 1 81.94 45 TYR B N 1
ATOM 1765 C CA . TYR B 1 45 ? -0.066 14 18.406 1 81.94 45 TYR B CA 1
ATOM 1766 C C . TYR B 1 45 ? -0.399 15.422 18.844 1 81.94 45 TYR B C 1
ATOM 1768 O O . TYR B 1 45 ? -0.986 15.633 19.906 1 81.94 45 TYR B O 1
ATOM 1776 N N . ASP B 1 46 ? 0.004 16.312 18.172 1 73.5 46 ASP B N 1
ATOM 1777 C CA . ASP B 1 46 ? -0.29 17.703 18.531 1 73.5 46 ASP B CA 1
ATOM 1778 C C . ASP B 1 46 ? -1.722 18.078 18.156 1 73.5 46 ASP B C 1
ATOM 1780 O O . ASP B 1 46 ? -2.475 17.234 17.656 1 73.5 46 ASP B O 1
ATOM 1784 N N . ASP B 1 47 ? -2.123 19.391 18.688 1 57.62 47 ASP B N 1
ATOM 1785 C CA . ASP B 1 47 ? -3.473 19.922 18.531 1 57.62 47 ASP B CA 1
ATOM 1786 C C . ASP B 1 47 ? -3.916 19.859 17.062 1 57.62 47 ASP B C 1
ATOM 1788 O O . ASP B 1 47 ? -4.883 20.516 16.672 1 57.62 47 ASP B O 1
ATOM 1792 N N . GLY B 1 48 ? -3.367 19.094 16.406 1 53.09 48 GLY B N 1
ATOM 1793 C CA . GLY B 1 48 ? -4.18 19.141 15.195 1 53.09 48 GLY B CA 1
ATOM 1794 C C . GLY B 1 48 ? -3.379 18.922 13.93 1 53.09 48 GLY B C 1
ATOM 1795 O O . GLY B 1 48 ? -3.713 19.469 12.875 1 53.09 48 GLY B O 1
ATOM 1796 N N . LEU B 1 49 ? -2.367 18.047 13.867 1 66 49 LEU B N 1
ATOM 1797 C CA . LEU B 1 49 ? -1.906 17.75 12.516 1 66 49 LEU B CA 1
ATOM 1798 C C . LEU B 1 49 ? -1.039 18.875 11.969 1 66 49 LEU B C 1
ATOM 1800 O O . LEU B 1 49 ? -1.243 19.328 10.844 1 66 49 LEU B O 1
ATOM 1804 N N . SER B 1 50 ? -0.276 19.422 12.883 1 75.31 50 SER B N 1
ATOM 1805 C CA . SER B 1 50 ? 0.643 20.5 12.547 1 75.31 50 SER B CA 1
ATOM 1806 C C . SER B 1 50 ? 1.748 20.016 11.617 1 75.31 50 SER B C 1
ATOM 1808 O O . SER B 1 50 ? 2.252 18.891 11.766 1 75.31 50 SER B O 1
ATOM 1810 N N . VAL B 1 51 ? 2.025 20.922 10.656 1 84.69 51 VAL B N 1
ATOM 1811 C CA . VAL B 1 51 ? 3.182 20.656 9.805 1 84.69 51 VAL B CA 1
ATOM 1812 C C . VAL B 1 51 ? 4.465 20.969 10.57 1 84.69 51 VAL B C 1
ATOM 1814 O O . VAL B 1 51 ? 4.719 22.125 10.922 1 84.69 51 VAL B O 1
ATOM 1817 N N . GLU B 1 52 ? 5.27 19.953 10.867 1 88.75 52 GLU B N 1
ATOM 1818 C CA . GLU B 1 52 ? 6.523 20.125 11.594 1 88.75 52 GLU B CA 1
ATOM 1819 C C . GLU B 1 52 ? 7.645 20.562 10.656 1 88.75 52 GLU B C 1
ATOM 1821 O O . GLU B 1 52 ? 8.531 21.328 11.062 1 88.75 52 GLU B O 1
ATOM 1826 N N . LYS B 1 53 ? 7.605 20.031 9.539 1 93.06 53 LYS B N 1
ATOM 1827 C CA . LYS B 1 53 ? 8.633 20.328 8.539 1 93.06 53 LYS B CA 1
ATOM 1828 C C . LYS B 1 53 ? 8.055 20.25 7.125 1 93.06 53 LYS B C 1
ATOM 1830 O O . LYS B 1 53 ? 7.277 19.344 6.812 1 93.06 53 LYS B O 1
ATOM 1835 N N . LYS B 1 54 ? 8.406 21.234 6.387 1 92 54 LYS B N 1
ATOM 1836 C CA . LYS B 1 54 ? 8.039 21.266 4.973 1 92 54 LYS B CA 1
ATOM 1837 C C . LYS B 1 54 ? 9.25 21.562 4.098 1 92 54 LYS B C 1
ATOM 1839 O O . LYS B 1 54 ? 10.008 22.5 4.371 1 92 54 LYS B O 1
ATOM 1844 N N . VAL B 1 55 ? 9.445 20.734 3.131 1 94.12 55 VAL B N 1
ATOM 1845 C CA . VAL B 1 55 ? 10.547 20.922 2.197 1 94.12 55 VAL B CA 1
ATOM 1846 C C . VAL B 1 55 ? 10.016 20.953 0.766 1 94.12 55 VAL B C 1
ATOM 1848 O O . VAL B 1 55 ? 9.242 20.078 0.366 1 94.12 55 VAL B O 1
ATOM 1851 N N . PHE B 1 56 ? 10.461 21.969 0.037 1 92.69 56 PHE B N 1
ATOM 1852 C CA . PHE B 1 56 ? 10.07 22.062 -1.364 1 92.69 56 PHE B CA 1
ATOM 1853 C C . PHE B 1 56 ? 10.977 21.203 -2.24 1 92.69 56 PHE B C 1
ATOM 1855 O O . PHE B 1 56 ? 12.195 21.156 -2.021 1 92.69 56 PHE B O 1
ATOM 1862 N N . ARG B 1 57 ? 10.289 20.578 -3.135 1 88.44 57 ARG B N 1
ATOM 1863 C CA . ARG B 1 57 ? 11.008 19.734 -4.086 1 88.44 57 ARG B CA 1
ATOM 1864 C C . ARG B 1 57 ? 11.008 20.359 -5.477 1 88.44 57 ARG B C 1
ATOM 1866 O O . ARG B 1 57 ? 10.102 21.125 -5.824 1 88.44 57 ARG B O 1
ATOM 1873 N N . HIS B 1 58 ? 12.047 20.25 -6.199 1 85.69 58 HIS B N 1
ATOM 1874 C CA . HIS B 1 58 ? 12.125 20.625 -7.602 1 85.69 58 HIS B CA 1
ATOM 1875 C C . HIS B 1 58 ? 12.078 19.406 -8.516 1 85.69 58 HIS B C 1
ATOM 1877 O O . HIS B 1 58 ? 13.117 18.984 -9.031 1 85.69 58 HIS B O 1
ATOM 1883 N N . SER B 1 59 ? 10.922 18.797 -8.523 1 88.06 59 SER B N 1
ATOM 1884 C CA . SER B 1 59 ? 10.781 17.594 -9.344 1 88.06 59 SER B CA 1
ATOM 1885 C C . SER B 1 59 ? 9.594 17.703 -10.297 1 88.06 59 SER B C 1
ATOM 1887 O O . SER B 1 59 ? 8.586 18.328 -9.961 1 88.06 59 SER B O 1
ATOM 1889 N N . LYS B 1 60 ? 9.75 17.172 -11.453 1 91.06 60 LYS B N 1
ATOM 1890 C CA . LYS B 1 60 ? 8.68 17.109 -12.445 1 91.06 60 LYS B CA 1
ATOM 1891 C C . LYS B 1 60 ? 7.754 15.922 -12.172 1 91.06 60 LYS B C 1
ATOM 1893 O O . LYS B 1 60 ? 6.645 15.859 -12.711 1 91.06 60 LYS B O 1
ATOM 1898 N N . TRP B 1 61 ? 8.234 15.031 -11.328 1 93.44 61 TRP B N 1
ATOM 1899 C CA . TRP B 1 61 ? 7.535 13.758 -11.195 1 93.44 61 TRP B CA 1
ATOM 1900 C C . TRP B 1 61 ? 6.875 13.633 -9.828 1 93.44 61 TRP B C 1
ATOM 1902 O O . TRP B 1 61 ? 7.379 14.172 -8.836 1 93.44 61 TRP B O 1
ATOM 1912 N N . GLU B 1 62 ? 5.785 12.922 -9.781 1 92 62 GLU B N 1
ATOM 1913 C CA . GLU B 1 62 ? 5.102 12.594 -8.531 1 92 62 GLU B CA 1
ATOM 1914 C C . GLU B 1 62 ? 5.902 11.586 -7.711 1 92 62 GLU B C 1
ATOM 1916 O O . GLU B 1 62 ? 6.699 10.82 -8.258 1 92 62 GLU B O 1
ATOM 1921 N N . VAL B 1 63 ? 5.684 11.617 -6.441 1 95.31 63 VAL B N 1
ATOM 1922 C CA . VAL B 1 63 ? 6.195 10.57 -5.566 1 95.31 63 VAL B CA 1
ATOM 1923 C C . VAL B 1 63 ? 5.32 9.328 -5.684 1 95.31 63 VAL B C 1
ATOM 1925 O O . VAL B 1 63 ? 4.109 9.383 -5.449 1 95.31 63 VAL B O 1
ATOM 1928 N N . SER B 1 64 ? 5.938 8.227 -6.055 1 95.88 64 SER B N 1
ATOM 1929 C CA . SER B 1 64 ? 5.164 7.027 -6.355 1 95.88 64 SER B CA 1
ATOM 1930 C C . SER B 1 64 ? 5.012 6.145 -5.125 1 95.88 64 SER B C 1
ATOM 1932 O O . SER B 1 64 ? 4.059 5.367 -5.023 1 95.88 64 SER B O 1
ATOM 1934 N N . SER B 1 65 ? 5.953 6.23 -4.234 1 97.12 65 SER B N 1
ATOM 1935 C CA . SER B 1 65 ? 5.918 5.367 -3.059 1 97.12 65 SER B CA 1
ATOM 1936 C C . SER B 1 65 ? 6.648 6.008 -1.883 1 97.12 65 SER B C 1
ATOM 1938 O O . SER B 1 65 ? 7.637 6.719 -2.072 1 97.12 65 SER B O 1
ATOM 1940 N N . ALA B 1 66 ? 6.121 5.793 -0.738 1 97.56 66 ALA B N 1
ATOM 1941 C CA . ALA B 1 66 ? 6.703 6.23 0.529 1 97.56 66 ALA B CA 1
ATOM 1942 C C . ALA B 1 66 ? 6.559 5.148 1.599 1 97.56 66 ALA B C 1
ATOM 1944 O O . ALA B 1 66 ? 5.492 4.547 1.74 1 97.56 66 ALA B O 1
ATOM 1945 N N . GLU B 1 67 ? 7.617 4.863 2.332 1 97.94 67 GLU B N 1
ATOM 1946 C CA . GLU B 1 67 ? 7.582 3.869 3.4 1 97.94 67 GLU B CA 1
ATOM 1947 C C . GLU B 1 67 ? 8.477 4.277 4.566 1 97.94 67 GLU B C 1
ATOM 1949 O O . GLU B 1 67 ? 9.664 4.559 4.375 1 97.94 67 GLU B O 1
ATOM 1954 N N . TRP B 1 68 ? 7.887 4.254 5.812 1 98.06 68 TRP B N 1
ATOM 1955 C CA . TRP B 1 68 ? 8.742 4.332 6.996 1 98.06 68 TRP B CA 1
ATOM 1956 C C . TRP B 1 68 ? 9.398 2.988 7.281 1 98.06 68 TRP B C 1
ATOM 1958 O O . TRP B 1 68 ? 8.781 1.936 7.098 1 98.06 68 TRP B O 1
ATOM 1968 N N . SER B 1 69 ? 10.641 3.076 7.734 1 97.69 69 SER B N 1
ATOM 1969 C CA . SER B 1 69 ? 11.305 1.843 8.141 1 97.69 69 SER B CA 1
ATOM 1970 C C . SER B 1 69 ? 10.641 1.24 9.375 1 97.69 69 SER B C 1
ATOM 1972 O O . SER B 1 69 ? 10.367 1.946 10.352 1 97.69 69 SER B O 1
ATOM 1974 N N . PRO B 1 70 ? 10.422 -0.026 9.281 1 95.62 70 PRO B N 1
ATOM 1975 C CA . PRO B 1 70 ? 9.898 -0.669 10.492 1 95.62 70 PRO B CA 1
ATOM 1976 C C . PRO B 1 70 ? 10.977 -0.908 11.547 1 95.62 70 PRO B C 1
ATOM 1978 O O . PRO B 1 70 ? 10.664 -1.238 12.695 1 95.62 70 PRO B O 1
ATOM 1981 N N . HIS B 1 71 ? 12.219 -0.708 11.18 1 97.06 71 HIS B N 1
ATOM 1982 C CA . HIS B 1 71 ? 13.344 -1.045 12.039 1 97.06 71 HIS B CA 1
ATOM 1983 C C . HIS B 1 71 ? 14.008 0.211 12.594 1 97.06 71 HIS B C 1
ATOM 1985 O O . HIS B 1 71 ? 14.492 0.213 13.727 1 97.06 71 HIS B O 1
ATOM 1991 N N . HIS B 1 72 ? 13.977 1.195 11.75 1 96.62 72 HIS B N 1
ATOM 1992 C CA . HIS B 1 72 ? 14.57 2.479 12.109 1 96.62 72 HIS B CA 1
ATOM 1993 C C . HIS B 1 72 ? 13.516 3.578 12.164 1 96.62 72 HIS B C 1
ATOM 1995 O O . HIS B 1 72 ? 13.211 4.199 11.141 1 96.62 72 HIS B O 1
ATOM 2001 N N . PRO B 1 73 ? 13.016 3.895 13.32 1 95.5 73 PRO B N 1
ATOM 2002 C CA . PRO B 1 73 ? 11.812 4.727 13.453 1 95.5 73 PRO B CA 1
ATOM 2003 C C . PRO B 1 73 ? 12 6.125 12.867 1 95.5 73 PRO B C 1
ATOM 2005 O O . PRO B 1 73 ? 11.023 6.801 12.539 1 95.5 73 PRO B O 1
ATOM 2008 N N . ASP B 1 74 ? 13.258 6.555 12.68 1 96.69 74 ASP B N 1
ATOM 2009 C CA . ASP B 1 74 ? 13.492 7.906 12.188 1 96.69 74 ASP B CA 1
ATOM 2010 C C . ASP B 1 74 ? 13.703 7.91 10.672 1 96.69 74 ASP B C 1
ATOM 2012 O O . ASP B 1 74 ? 13.953 8.961 10.078 1 96.69 74 ASP B O 1
ATOM 2016 N N . MET B 1 75 ? 13.609 6.75 10.094 1 98 75 MET B N 1
ATOM 2017 C CA . MET B 1 75 ? 14.023 6.641 8.695 1 98 75 MET B CA 1
ATOM 2018 C C . MET B 1 75 ? 12.836 6.297 7.805 1 98 75 MET B C 1
ATOM 2020 O O . MET B 1 75 ? 11.984 5.492 8.18 1 98 75 MET B O 1
ATOM 2024 N N . PHE B 1 76 ? 12.797 6.934 6.664 1 98.38 76 PHE B N 1
ATOM 2025 C CA . PHE B 1 76 ? 11.828 6.566 5.637 1 98.38 76 PHE B CA 1
ATOM 2026 C C . PHE B 1 76 ? 12.422 6.754 4.246 1 98.38 76 PHE B C 1
ATOM 2028 O O . PHE B 1 76 ? 13.539 7.258 4.102 1 98.38 76 PHE B O 1
ATOM 2035 N N . ILE B 1 77 ? 11.688 6.223 3.234 1 98.62 77 ILE B N 1
ATOM 2036 C CA . ILE B 1 77 ? 12.172 6.277 1.857 1 98.62 77 ILE B CA 1
ATOM 2037 C C . ILE B 1 77 ? 11.047 6.766 0.941 1 98.62 77 ILE B C 1
ATOM 2039 O O . ILE B 1 77 ? 9.883 6.426 1.144 1 98.62 77 ILE B O 1
ATOM 2043 N N . LEU B 1 78 ? 11.391 7.586 -0.032 1 98 78 LEU B N 1
ATOM 2044 C CA . LEU B 1 78 ? 10.484 8.078 -1.065 1 98 78 LEU B CA 1
ATOM 2045 C C . LEU B 1 78 ? 10.969 7.664 -2.451 1 98 78 LEU B C 1
ATOM 2047 O O . LEU B 1 78 ? 12.164 7.715 -2.736 1 98 78 LEU B O 1
ATOM 2051 N N . ALA B 1 79 ? 10.055 7.234 -3.252 1 98.38 79 ALA B N 1
ATOM 2052 C CA . ALA B 1 79 ? 10.375 6.965 -4.652 1 98.38 79 ALA B CA 1
ATOM 2053 C C . ALA B 1 79 ? 9.766 8.023 -5.566 1 98.38 79 ALA B C 1
ATOM 2055 O O . ALA B 1 79 ? 8.586 8.359 -5.438 1 98.38 79 ALA B O 1
ATOM 2056 N N . CYS B 1 80 ? 10.547 8.555 -6.426 1 96.62 80 CYS B N 1
ATOM 2057 C CA . CYS B 1 80 ? 10.148 9.523 -7.441 1 96.62 80 CYS B CA 1
ATOM 2058 C C . CYS B 1 80 ? 10.805 9.211 -8.781 1 96.62 80 CYS B C 1
ATOM 2060 O O . CYS B 1 80 ? 12.023 9.328 -8.93 1 96.62 80 CYS B O 1
ATOM 2062 N N . ASN B 1 81 ? 9.938 8.844 -9.742 1 97.12 81 ASN B N 1
ATOM 2063 C CA . ASN B 1 81 ? 10.43 8.359 -11.031 1 97.12 81 ASN B CA 1
ATOM 2064 C C . ASN B 1 81 ? 11.398 7.195 -10.859 1 97.12 81 ASN B C 1
ATOM 2066 O O . ASN B 1 81 ? 11.07 6.203 -10.211 1 97.12 81 ASN B O 1
ATOM 2070 N N . GLN B 1 82 ? 12.633 7.316 -11.367 1 98.06 82 GLN B N 1
ATOM 2071 C CA . GLN B 1 82 ? 13.555 6.184 -11.359 1 98.06 82 GLN B CA 1
ATOM 2072 C C . GLN B 1 82 ? 14.484 6.238 -10.156 1 98.06 82 GLN B C 1
ATOM 2074 O O . GLN B 1 82 ? 15.461 5.488 -10.086 1 98.06 82 GLN B O 1
ATOM 2079 N N . ARG B 1 83 ? 14.188 7.117 -9.211 1 96.75 83 ARG B N 1
ATOM 2080 C CA . ARG B 1 83 ? 15.07 7.293 -8.055 1 96.75 83 ARG B CA 1
ATOM 2081 C C . ARG B 1 83 ? 14.305 7.086 -6.75 1 96.75 83 ARG B C 1
ATOM 2083 O O . ARG B 1 83 ? 13.086 7.254 -6.707 1 96.75 83 ARG B O 1
ATOM 2090 N N . ALA B 1 84 ? 15.008 6.629 -5.758 1 98.19 84 ALA B N 1
ATOM 2091 C CA . ALA B 1 84 ? 14.5 6.602 -4.391 1 98.19 84 ALA B CA 1
ATOM 2092 C C . ALA B 1 84 ? 15.453 7.316 -3.438 1 98.19 84 ALA B C 1
ATOM 2094 O O . ALA B 1 84 ? 16.672 7.234 -3.592 1 98.19 84 ALA B O 1
ATOM 2095 N N . GLU B 1 85 ? 14.891 8.047 -2.574 1 97.56 85 GLU B N 1
ATOM 2096 C CA . GLU B 1 85 ? 15.672 8.836 -1.624 1 97.56 85 GLU B CA 1
ATOM 2097 C C . GLU B 1 85 ? 15.461 8.352 -0.195 1 97.56 85 GLU B C 1
ATOM 2099 O O . GLU B 1 85 ? 14.32 8.281 0.28 1 97.56 85 GLU B O 1
ATOM 2104 N N . LEU B 1 86 ? 16.531 8 0.474 1 98.06 86 LEU B N 1
ATOM 2105 C CA . LEU B 1 86 ? 16.516 7.648 1.89 1 98.06 86 LEU B CA 1
ATOM 2106 C C . LEU B 1 86 ? 16.672 8.891 2.76 1 98.06 86 LEU B C 1
ATOM 2108 O O . LEU B 1 86 ? 17.625 9.656 2.59 1 98.06 86 LEU B O 1
ATOM 2112 N N . LEU B 1 87 ? 15.688 9.055 3.695 1 98.06 87 LEU B N 1
ATOM 2113 C CA . LEU B 1 87 ? 15.688 10.25 4.531 1 98.06 87 LEU B CA 1
ATOM 2114 C C . LEU B 1 87 ? 15.578 9.875 6.008 1 98.06 87 LEU B C 1
ATOM 2116 O O . LEU B 1 87 ? 15.086 8.805 6.348 1 98.06 87 LEU B O 1
ATOM 2120 N N . THR B 1 88 ? 16.047 10.758 6.832 1 97.56 88 THR B N 1
ATOM 2121 C CA . THR B 1 88 ? 15.898 10.633 8.281 1 97.56 88 THR B CA 1
ATOM 2122 C C . THR B 1 88 ? 15.219 11.867 8.859 1 97.56 88 THR B C 1
ATOM 2124 O O . THR B 1 88 ? 15.508 12.992 8.445 1 97.56 88 THR B O 1
ATOM 2127 N N . TRP B 1 89 ? 14.289 11.625 9.703 1 97.5 89 TRP B N 1
ATOM 2128 C CA . TRP B 1 89 ? 13.633 12.664 10.484 1 97.5 89 TRP B CA 1
ATOM 2129 C C . TRP B 1 89 ? 13.93 12.5 11.969 1 97.5 89 TRP B C 1
ATOM 2131 O O . TRP B 1 89 ? 13.398 11.602 12.625 1 97.5 89 TRP B O 1
ATOM 2141 N N . LYS B 1 90 ? 14.727 13.438 12.43 1 95.38 90 LYS B N 1
ATOM 2142 C CA . LYS B 1 90 ? 15.156 13.375 13.82 1 95.38 90 LYS B CA 1
ATOM 2143 C C . LYS B 1 90 ? 15.383 14.781 14.383 1 95.38 90 LYS B C 1
ATOM 2145 O O . LYS B 1 90 ? 16 15.625 13.734 1 95.38 90 LYS B O 1
ATOM 2150 N N . ASP B 1 91 ? 14.828 15.008 15.57 1 93.88 91 ASP B N 1
ATOM 2151 C CA . ASP B 1 91 ? 15.031 16.25 16.297 1 93.88 91 ASP B CA 1
ATOM 2152 C C . ASP B 1 91 ? 14.656 17.453 15.445 1 93.88 91 ASP B C 1
ATOM 2154 O O . ASP B 1 91 ? 15.414 18.438 15.375 1 93.88 91 ASP B O 1
ATOM 2158 N N . GLY B 1 92 ? 13.625 17.312 14.672 1 92.31 92 GLY B N 1
ATOM 2159 C CA . GLY B 1 92 ? 13.102 18.422 13.883 1 92.31 92 GLY B CA 1
ATOM 2160 C C . GLY B 1 92 ? 13.859 18.641 12.594 1 92.31 92 GLY B C 1
ATOM 2161 O O . GLY B 1 92 ? 13.648 19.641 11.906 1 92.31 92 GLY B O 1
ATOM 2162 N N . GLU B 1 93 ? 14.703 17.75 12.305 1 96.19 93 GLU B N 1
ATOM 2163 C CA . GLU B 1 93 ? 15.508 17.891 11.086 1 96.19 93 GLU B CA 1
ATOM 2164 C C . GLU B 1 93 ? 15.219 16.75 10.109 1 96.19 93 GLU B C 1
ATOM 2166 O O . GLU B 1 93 ? 15.172 15.586 10.508 1 96.19 93 GLU B O 1
ATOM 2171 N N . LEU B 1 94 ? 14.984 17.172 8.914 1 96.88 94 LEU B N 1
ATOM 2172 C CA . LEU B 1 94 ? 14.852 16.219 7.812 1 96.88 94 LEU B CA 1
ATOM 2173 C C . LEU B 1 94 ? 16.125 16.172 6.973 1 96.88 94 LEU B C 1
ATOM 2175 O O . LEU B 1 94 ? 16.484 17.172 6.34 1 96.88 94 LEU B O 1
ATOM 2179 N N . VAL B 1 95 ? 16.766 15 7.008 1 96.38 95 VAL B N 1
ATOM 2180 C CA . VAL B 1 95 ? 18.062 14.906 6.348 1 96.38 95 VAL B CA 1
ATOM 2181 C C . VAL B 1 95 ? 18.016 13.836 5.258 1 96.38 95 VAL B C 1
ATOM 2183 O O . VAL B 1 95 ? 17.562 12.711 5.5 1 96.38 95 VAL B O 1
ATOM 2186 N N . SER B 1 96 ? 18.438 14.266 4.07 1 93.56 96 SER B N 1
ATOM 2187 C CA . SER B 1 96 ? 18.625 13.305 2.986 1 93.56 96 SER B CA 1
ATOM 2188 C C . SER B 1 96 ? 19.922 12.523 3.158 1 93.56 96 SER B C 1
ATOM 2190 O O . SER B 1 96 ? 21 13.109 3.275 1 93.56 96 SER B O 1
ATOM 2192 N N . GLN B 1 97 ? 19.781 11.219 3.143 1 90.94 97 GLN B N 1
ATOM 2193 C CA . GLN B 1 97 ? 20.969 10.391 3.404 1 90.94 97 GLN B CA 1
ATOM 2194 C C . GLN B 1 97 ? 21.578 9.883 2.104 1 90.94 97 GLN B C 1
ATOM 2196 O O . GLN B 1 97 ? 22.766 10.102 1.849 1 90.94 97 GLN B O 1
ATOM 2201 N N . HIS B 1 98 ? 20.766 9.195 1.346 1 93.44 98 HIS B N 1
ATOM 2202 C CA . HIS B 1 98 ? 21.266 8.562 0.124 1 93.44 98 HIS B CA 1
ATOM 2203 C C . HIS B 1 98 ? 20.188 8.531 -0.949 1 93.44 98 HIS B C 1
ATOM 2205 O O . HIS B 1 98 ? 18.984 8.57 -0.637 1 93.44 98 HIS B O 1
ATOM 2211 N N . PHE B 1 99 ? 20.688 8.43 -2.207 1 95 99 PHE B N 1
ATOM 2212 C CA . PHE B 1 99 ? 19.812 8.164 -3.344 1 95 99 PHE B CA 1
ATOM 2213 C C . PHE B 1 99 ? 20.094 6.789 -3.934 1 95 99 PHE B C 1
ATOM 2215 O O . PHE B 1 99 ? 21.25 6.391 -4.059 1 95 99 PHE B O 1
ATOM 2222 N N . LEU B 1 100 ? 19.062 6.059 -4.152 1 97.69 100 LEU B N 1
ATOM 2223 C CA . LEU B 1 100 ? 19.156 4.816 -4.906 1 97.69 100 LEU B CA 1
ATOM 2224 C C . LEU B 1 100 ? 18.891 5.055 -6.391 1 97.69 100 LEU B C 1
ATOM 2226 O O . LEU B 1 100 ? 17.781 5.418 -6.777 1 97.69 1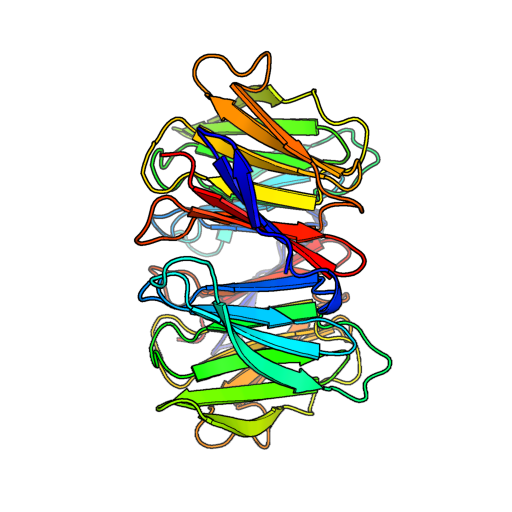00 LEU B O 1
ATOM 2230 N N . ARG B 1 101 ? 19.859 4.836 -7.305 1 96.5 101 ARG B N 1
ATOM 2231 C CA . ARG B 1 101 ? 19.812 5.336 -8.68 1 96.5 101 ARG B CA 1
ATOM 2232 C C . ARG B 1 101 ? 20.047 4.211 -9.68 1 96.5 101 ARG B C 1
ATOM 2234 O O . ARG B 1 101 ? 20.5 4.453 -10.797 1 96.5 101 ARG B O 1
ATOM 2241 N N . HIS B 1 102 ? 19.578 3.066 -9.445 1 97.81 102 HIS B N 1
ATOM 2242 C CA . HIS B 1 102 ? 19.922 1.969 -10.344 1 97.81 102 HIS B CA 1
ATOM 2243 C C . HIS B 1 102 ? 18.781 1.681 -11.32 1 97.81 102 HIS B C 1
ATOM 2245 O O . HIS B 1 102 ? 19.016 1.142 -12.406 1 97.81 102 HIS B O 1
ATOM 2251 N N . HIS B 1 103 ? 17.578 1.979 -11.031 1 98.44 103 HIS B N 1
ATOM 2252 C CA . HIS B 1 103 ? 16.469 1.781 -11.945 1 98.44 103 HIS B CA 1
ATOM 2253 C C . HIS B 1 103 ? 16.531 2.76 -13.117 1 98.44 103 HIS B C 1
ATOM 2255 O O . HIS B 1 103 ? 17.031 3.875 -12.969 1 98.44 103 HIS B O 1
ATOM 2261 N N . THR B 1 104 ? 15.984 2.336 -14.242 1 98.5 104 THR B N 1
ATOM 2262 C CA . THR B 1 104 ? 16.031 3.166 -15.445 1 98.5 104 THR B CA 1
ATOM 2263 C C . THR B 1 104 ? 14.641 3.707 -15.781 1 98.5 104 THR B C 1
ATOM 2265 O O . THR B 1 104 ? 14.492 4.547 -16.672 1 98.5 104 THR B O 1
ATOM 2268 N N . ARG B 1 105 ? 13.656 3.199 -15.148 1 98.5 105 ARG B N 1
ATOM 2269 C CA . ARG B 1 105 ? 12.289 3.689 -15.266 1 98.5 105 ARG B CA 1
ATOM 2270 C C . ARG B 1 105 ? 11.641 3.85 -13.898 1 98.5 105 ARG B C 1
ATOM 2272 O O . ARG B 1 105 ? 12.297 3.662 -12.867 1 98.5 105 ARG B O 1
ATOM 2279 N N . THR B 1 106 ? 10.414 4.273 -13.883 1 98.25 106 THR B N 1
ATOM 2280 C CA . THR B 1 106 ? 9.711 4.648 -12.664 1 98.25 106 THR B CA 1
ATOM 2281 C C . THR B 1 106 ? 9.688 3.488 -11.68 1 98.25 106 THR B C 1
ATOM 2283 O O . THR B 1 106 ? 9.391 2.352 -12.055 1 98.25 106 THR B O 1
ATOM 2286 N N . ILE B 1 107 ? 10.047 3.809 -10.414 1 98.38 107 ILE B N 1
ATOM 2287 C CA . ILE B 1 107 ? 9.883 2.865 -9.312 1 98.38 107 ILE B CA 1
ATOM 2288 C C . ILE B 1 107 ? 8.406 2.773 -8.93 1 98.38 107 ILE B C 1
ATOM 2290 O O . ILE B 1 107 ? 7.777 3.785 -8.609 1 98.38 107 ILE B O 1
ATOM 2294 N N . SER B 1 108 ? 7.879 1.524 -8.93 1 97 108 SER B N 1
ATOM 2295 C CA . SER B 1 108 ? 6.449 1.317 -8.711 1 97 108 SER B CA 1
ATOM 2296 C C . SER B 1 108 ? 6.156 0.987 -7.25 1 97 108 SER B C 1
ATOM 2298 O O . SER B 1 108 ? 5.043 1.212 -6.766 1 97 108 SER B O 1
ATOM 2300 N N . ASP B 1 109 ? 7.156 0.46 -6.605 1 97.62 109 ASP B N 1
ATOM 2301 C CA . ASP B 1 109 ? 6.891 0.051 -5.23 1 97.62 109 ASP B CA 1
ATOM 2302 C C . ASP B 1 109 ? 8.195 -0.134 -4.449 1 97.62 109 ASP B C 1
ATOM 2304 O O . ASP B 1 109 ? 9.242 -0.389 -5.039 1 97.62 109 ASP B O 1
ATOM 2308 N N . ILE B 1 110 ? 8.102 0.044 -3.109 1 98.44 110 ILE B N 1
ATOM 2309 C CA . ILE B 1 110 ? 9.195 -0.153 -2.162 1 98.44 110 ILE B CA 1
ATOM 2310 C C . ILE B 1 110 ? 8.703 -0.982 -0.976 1 98.44 110 ILE B C 1
ATOM 2312 O O . ILE B 1 110 ? 7.566 -0.819 -0.524 1 98.44 110 ILE B O 1
ATOM 2316 N N . ASN B 1 111 ? 9.57 -1.835 -0.52 1 98.06 111 ASN B N 1
ATOM 2317 C CA . ASN B 1 111 ? 9.219 -2.57 0.689 1 98.06 111 ASN B CA 1
ATOM 2318 C C . ASN B 1 111 ? 10.453 -2.885 1.535 1 98.06 111 ASN B C 1
ATOM 2320 O O . ASN B 1 111 ? 11.484 -3.301 1.006 1 98.06 111 ASN B O 1
ATOM 2324 N N . TRP B 1 112 ? 10.344 -2.674 2.842 1 97.75 112 TRP B N 1
ATOM 2325 C CA . TRP B 1 112 ? 11.43 -2.975 3.77 1 97.75 112 TRP B CA 1
ATOM 2326 C C . TRP B 1 112 ? 11.438 -4.457 4.137 1 97.75 112 TRP B C 1
ATOM 2328 O O . TRP B 1 112 ? 10.383 -5.055 4.348 1 97.75 112 TRP B O 1
ATOM 2338 N N . ALA B 1 113 ? 12.664 -4.953 4.254 1 95.88 113 ALA B N 1
ATOM 2339 C CA . ALA B 1 113 ? 12.781 -6.336 4.715 1 95.88 113 ALA B CA 1
ATOM 2340 C C . ALA B 1 113 ? 12.328 -6.469 6.164 1 95.88 113 ALA B C 1
ATOM 2342 O O . ALA B 1 113 ? 12.617 -5.602 6.992 1 95.88 113 ALA B O 1
ATOM 2343 N N . VAL B 1 114 ? 11.688 -7.582 6.352 1 94.56 114 VAL B N 1
ATOM 2344 C CA . VAL B 1 114 ? 11.133 -7.816 7.68 1 94.56 114 VAL B CA 1
ATOM 2345 C C . VAL B 1 114 ? 12.211 -8.359 8.609 1 94.56 114 VAL B C 1
ATOM 2347 O O . VAL B 1 114 ? 12.281 -7.973 9.781 1 94.56 114 VAL B O 1
ATOM 2350 N N . PHE B 1 115 ? 13.133 -9.086 8.086 1 93.94 115 PHE B N 1
ATOM 2351 C CA . PHE B 1 115 ? 14.039 -9.828 8.953 1 93.94 115 PHE B CA 1
ATOM 2352 C C . PHE B 1 115 ? 15.445 -9.242 8.891 1 93.94 115 PHE B C 1
ATOM 2354 O O . PHE B 1 115 ? 16.344 -9.695 9.617 1 93.94 115 PHE B O 1
ATOM 2361 N N . ASP B 1 116 ? 15.703 -8.359 8.07 1 95.69 116 ASP B N 1
ATOM 2362 C CA . ASP B 1 116 ? 16.969 -7.648 8.008 1 95.69 116 ASP B CA 1
ATOM 2363 C C . ASP B 1 116 ? 16.75 -6.137 8.062 1 95.69 116 ASP B C 1
ATOM 2365 O O . ASP B 1 116 ? 16.297 -5.535 7.082 1 95.69 116 ASP B O 1
ATOM 2369 N N . PRO B 1 117 ? 17.141 -5.484 9.117 1 97.06 117 PRO B N 1
ATOM 2370 C CA . PRO B 1 117 ? 16.844 -4.062 9.305 1 97.06 117 PRO B CA 1
ATOM 2371 C C . PRO B 1 117 ? 17.578 -3.164 8.32 1 97.06 117 PRO B C 1
ATOM 2373 O O . PRO B 1 117 ? 17.297 -1.968 8.227 1 97.06 117 PRO B O 1
ATOM 2376 N N . ASN B 1 118 ? 18.5 -3.773 7.523 1 97.44 118 ASN B N 1
ATOM 2377 C CA . ASN B 1 118 ? 19.312 -2.941 6.656 1 97.44 118 ASN B CA 1
ATOM 2378 C C . ASN B 1 118 ? 18.969 -3.148 5.184 1 97.44 118 ASN B C 1
ATOM 2380 O O . ASN B 1 118 ? 19.625 -2.588 4.305 1 97.44 118 ASN B O 1
ATOM 2384 N N . VAL B 1 119 ? 17.938 -3.908 4.953 1 97.19 119 VAL B N 1
ATOM 2385 C CA . VAL B 1 119 ? 17.672 -4.285 3.566 1 97.19 119 VAL B CA 1
ATOM 2386 C C . VAL B 1 119 ? 16.281 -3.834 3.156 1 97.19 119 VAL B C 1
ATOM 2388 O O . VAL B 1 119 ? 15.328 -3.936 3.941 1 97.19 119 VAL B O 1
ATOM 2391 N N . LEU B 1 120 ? 16.125 -3.295 1.974 1 97.62 120 LEU B N 1
ATOM 2392 C CA . LEU B 1 120 ? 14.828 -3.025 1.369 1 97.62 120 LEU B CA 1
ATOM 2393 C C . LEU B 1 120 ? 14.812 -3.441 -0.098 1 97.62 120 LEU B C 1
ATOM 2395 O O . LEU B 1 120 ? 15.867 -3.74 -0.673 1 97.62 120 LEU B O 1
ATOM 2399 N N . ALA B 1 121 ? 13.633 -3.523 -0.69 1 96.94 121 ALA B N 1
ATOM 2400 C CA . ALA B 1 121 ? 13.445 -3.881 -2.094 1 96.94 121 ALA B CA 1
ATOM 2401 C C . ALA B 1 121 ? 12.742 -2.76 -2.855 1 96.94 121 ALA B C 1
ATOM 2403 O O . ALA B 1 121 ? 11.867 -2.08 -2.309 1 96.94 121 ALA B O 1
ATOM 2404 N N . THR B 1 122 ? 13.102 -2.5 -4.07 1 97.75 122 THR B N 1
ATOM 2405 C CA . THR B 1 122 ? 12.406 -1.604 -4.988 1 97.75 122 THR B CA 1
ATOM 2406 C C . THR B 1 122 ? 11.953 -2.355 -6.238 1 97.75 122 THR B C 1
ATOM 2408 O O . THR B 1 122 ? 12.688 -3.191 -6.766 1 97.75 122 THR B O 1
ATOM 2411 N N . ALA B 1 123 ? 10.812 -2.141 -6.645 1 96.69 123 ALA B N 1
ATOM 2412 C CA . ALA B 1 123 ? 10.266 -2.646 -7.902 1 96.69 123 ALA B CA 1
ATOM 2413 C C . ALA B 1 123 ? 10.055 -1.514 -8.906 1 96.69 123 ALA B C 1
ATOM 2415 O O . ALA B 1 123 ? 9.656 -0.409 -8.523 1 96.69 123 ALA B O 1
ATOM 2416 N N . SER B 1 124 ? 10.281 -1.792 -10.164 1 97.38 124 SER B N 1
ATOM 2417 C CA . SER B 1 124 ? 10.172 -0.769 -11.195 1 97.38 124 SER B CA 1
ATOM 2418 C C . SER B 1 124 ? 9.508 -1.323 -12.453 1 97.38 124 SER B C 1
ATOM 2420 O O . SER B 1 124 ? 9.602 -2.52 -12.734 1 97.38 124 SER B O 1
ATOM 2422 N N . ILE B 1 125 ? 9.016 -0.387 -13.203 1 96.56 125 ILE B N 1
ATOM 2423 C CA . ILE B 1 125 ? 8.406 -0.772 -14.469 1 96.56 125 ILE B CA 1
ATOM 2424 C C . ILE B 1 125 ? 9.5 -1.087 -15.492 1 96.56 125 ILE B C 1
ATOM 2426 O O . ILE B 1 125 ? 9.211 -1.593 -16.578 1 96.56 125 ILE B O 1
ATOM 2430 N N . ASP B 1 126 ? 10.805 -0.911 -15.133 1 97.31 126 ASP B N 1
ATOM 2431 C CA . ASP B 1 126 ? 11.906 -1.319 -16 1 97.31 126 ASP B CA 1
ATOM 2432 C C . ASP B 1 126 ? 12.117 -2.83 -15.945 1 97.31 126 ASP B C 1
ATOM 2434 O O . ASP B 1 126 ? 13.094 -3.344 -16.484 1 97.31 126 ASP B O 1
ATOM 2438 N N . THR B 1 127 ? 11.352 -3.572 -15.141 1 92.62 127 THR B N 1
ATOM 2439 C CA . THR B 1 127 ? 11.266 -5.027 -15.07 1 92.62 127 THR B CA 1
ATOM 2440 C C . THR B 1 127 ? 12.219 -5.574 -14.008 1 92.62 127 THR B C 1
ATOM 2442 O O . THR B 1 127 ? 12.344 -6.789 -13.844 1 92.62 127 THR B O 1
ATOM 2445 N N . PHE B 1 128 ? 12.797 -4.672 -13.234 1 93.5 128 PHE B N 1
ATOM 2446 C CA . PHE B 1 128 ? 13.742 -5.168 -12.242 1 93.5 128 PHE B CA 1
ATOM 2447 C C . PHE B 1 128 ? 13.203 -4.953 -10.828 1 93.5 128 PHE B C 1
ATOM 2449 O O . PHE B 1 128 ? 12.508 -3.969 -10.57 1 93.5 128 PHE B O 1
ATOM 2456 N N . ILE B 1 129 ? 13.547 -5.883 -9.961 1 94.56 129 ILE B N 1
ATOM 2457 C CA . ILE B 1 129 ? 13.477 -5.746 -8.516 1 94.56 129 ILE B CA 1
ATOM 2458 C C . ILE B 1 129 ? 14.883 -5.75 -7.93 1 94.56 129 ILE B C 1
ATOM 2460 O O . ILE B 1 129 ? 15.648 -6.691 -8.141 1 94.56 129 ILE B O 1
ATOM 2464 N N . TYR B 1 130 ? 15.211 -4.703 -7.219 1 96.25 130 TYR B N 1
ATOM 2465 C CA . TYR B 1 130 ? 16.531 -4.625 -6.602 1 96.25 130 TYR B CA 1
ATOM 2466 C C . TYR B 1 130 ? 16.438 -4.734 -5.086 1 96.25 130 TYR B C 1
ATOM 2468 O O . TYR B 1 130 ? 15.516 -4.176 -4.477 1 96.25 130 TYR B O 1
ATOM 2476 N N . LEU B 1 131 ? 17.391 -5.438 -4.531 1 95.88 131 LEU B N 1
ATOM 2477 C CA . LEU B 1 131 ? 17.609 -5.395 -3.092 1 95.88 131 LEU B CA 1
ATOM 2478 C C . LEU B 1 131 ? 18.75 -4.445 -2.748 1 95.88 131 LEU B C 1
ATOM 2480 O O . LEU B 1 131 ? 19.781 -4.426 -3.436 1 95.88 131 LEU B O 1
ATOM 2484 N N . TRP B 1 132 ? 18.531 -3.699 -1.72 1 97.31 132 TRP B N 1
ATOM 2485 C CA . TRP B 1 132 ? 19.516 -2.701 -1.305 1 97.31 132 TRP B CA 1
ATOM 2486 C C . TRP B 1 132 ? 19.938 -2.932 0.14 1 97.31 132 TRP B C 1
ATOM 2488 O O . TRP B 1 132 ? 19.109 -3.234 1.001 1 97.31 132 TRP B O 1
ATOM 2498 N N . ASP B 1 133 ? 21.188 -2.789 0.381 1 97.69 133 ASP B N 1
ATOM 2499 C CA . ASP B 1 133 ? 21.719 -2.617 1.729 1 97.69 133 ASP B CA 1
ATOM 2500 C C . ASP B 1 133 ? 21.953 -1.142 2.039 1 97.69 133 ASP B C 1
ATOM 2502 O O . ASP B 1 133 ? 22.797 -0.496 1.402 1 97.69 133 ASP B O 1
ATOM 2506 N N . ILE B 1 134 ? 21.25 -0.604 2.959 1 97.06 134 ILE B N 1
ATOM 2507 C CA . ILE B 1 134 ? 21.25 0.838 3.18 1 97.06 134 ILE B CA 1
ATOM 2508 C C . ILE B 1 134 ? 22.594 1.271 3.775 1 97.06 134 ILE B C 1
ATOM 2510 O O . ILE B 1 134 ? 22.906 2.463 3.818 1 97.06 134 ILE B O 1
ATOM 2514 N N . ARG B 1 135 ? 23.422 0.319 4.223 1 96.44 135 ARG B N 1
ATOM 2515 C CA . ARG B 1 135 ? 24.766 0.637 4.73 1 96.44 135 ARG B CA 1
ATOM 2516 C C . ARG B 1 135 ? 25.719 0.953 3.586 1 96.44 135 ARG B C 1
ATOM 2518 O O . ARG B 1 135 ? 26.703 1.669 3.777 1 96.44 135 ARG B O 1
ATOM 2525 N N . ASP B 1 136 ? 25.422 0.406 2.404 1 94.81 136 ASP B N 1
ATOM 2526 C CA . ASP B 1 136 ? 26.141 0.688 1.168 1 94.81 136 ASP B CA 1
ATOM 2527 C C . ASP B 1 136 ? 25.188 0.712 -0.028 1 94.81 136 ASP B C 1
ATOM 2529 O O . ASP B 1 136 ? 25.203 -0.204 -0.852 1 94.81 136 ASP B O 1
ATOM 2533 N N . PRO B 1 137 ? 24.484 1.826 -0.143 1 94.62 137 PRO B N 1
ATOM 2534 C CA . PRO B 1 137 ? 23.375 1.834 -1.098 1 94.62 137 PRO B CA 1
ATOM 2535 C C . PRO B 1 137 ? 23.797 2.281 -2.494 1 94.62 137 PRO B C 1
ATOM 2537 O O . PRO B 1 137 ? 22.953 2.625 -3.322 1 94.62 137 PRO B O 1
ATOM 2540 N N . ARG B 1 138 ? 25.094 2.256 -2.906 1 94.62 138 ARG B N 1
ATOM 2541 C CA . ARG B 1 138 ? 25.594 2.717 -4.199 1 94.62 138 ARG B CA 1
ATOM 2542 C C . ARG B 1 138 ? 25.156 1.781 -5.32 1 94.62 138 ARG B C 1
ATOM 2544 O O . ARG B 1 138 ? 24.953 2.213 -6.457 1 94.62 138 ARG B O 1
ATOM 2551 N N . LYS B 1 139 ? 25.016 0.522 -4.918 1 96.38 139 LYS B N 1
ATOM 2552 C CA . LYS B 1 139 ? 24.531 -0.47 -5.867 1 96.38 139 LYS B CA 1
ATOM 2553 C C . LYS B 1 139 ? 23.641 -1.497 -5.18 1 96.38 139 LYS B C 1
ATOM 2555 O O . LYS B 1 139 ? 23.797 -1.769 -3.986 1 96.38 139 LYS B O 1
ATOM 2560 N N . PRO B 1 140 ? 22.766 -2.1 -5.926 1 96.88 140 PRO B N 1
ATOM 2561 C CA . PRO B 1 140 ? 21.969 -3.174 -5.324 1 96.88 140 PRO B CA 1
ATOM 2562 C C . PRO B 1 140 ? 22.812 -4.391 -4.949 1 96.88 140 PRO B C 1
ATOM 2564 O O . PRO B 1 140 ? 23.828 -4.664 -5.594 1 96.88 140 PRO B O 1
ATOM 2567 N N . ILE B 1 141 ? 22.344 -5.066 -3.943 1 95.06 141 ILE B N 1
ATOM 2568 C CA . ILE B 1 141 ? 23.078 -6.246 -3.504 1 95.06 141 ILE B CA 1
ATOM 2569 C C . ILE B 1 141 ? 22.516 -7.488 -4.203 1 95.06 141 ILE B C 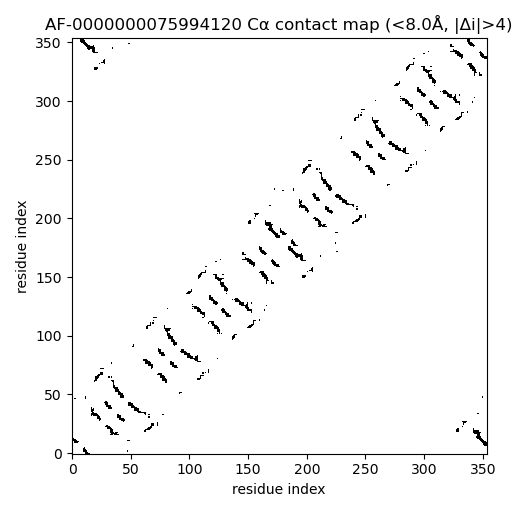1
ATOM 2571 O O . ILE B 1 141 ? 23.141 -8.547 -4.191 1 95.06 141 ILE B O 1
ATOM 2575 N N . ALA B 1 142 ? 21.328 -7.441 -4.766 1 91.25 142 ALA B N 1
ATOM 2576 C CA . ALA B 1 142 ? 20.719 -8.492 -5.578 1 91.25 142 ALA B CA 1
ATOM 2577 C C . ALA B 1 142 ? 19.766 -7.902 -6.617 1 91.25 142 ALA B C 1
ATOM 2579 O O . ALA B 1 142 ? 19.234 -6.809 -6.426 1 91.25 142 ALA B O 1
ATOM 2580 N N . SER B 1 143 ? 19.656 -8.625 -7.75 1 91.56 143 SER B N 1
ATOM 2581 C CA . SER B 1 143 ? 18.781 -8.211 -8.844 1 91.56 143 SER B CA 1
ATOM 2582 C C . SER B 1 143 ? 17.891 -9.359 -9.312 1 91.56 143 SER B C 1
ATOM 2584 O O . SER B 1 143 ? 18.391 -10.469 -9.547 1 91.56 143 SER B O 1
ATOM 2586 N N . PHE B 1 144 ? 16.641 -9 -9.336 1 86.62 144 PHE B N 1
ATOM 2587 C CA . PHE B 1 144 ? 15.672 -9.922 -9.93 1 86.62 144 PHE B CA 1
ATOM 2588 C C . PHE B 1 144 ? 14.938 -9.258 -11.086 1 86.62 144 PHE B C 1
ATOM 2590 O O . PHE B 1 144 ? 14.945 -8.031 -11.211 1 86.62 144 PHE B O 1
ATOM 2597 N N . SER B 1 145 ? 14.43 -10.102 -11.969 1 86.12 145 SER B N 1
ATOM 2598 C CA . SER B 1 145 ? 13.734 -9.516 -13.109 1 86.12 145 SER B CA 1
ATOM 2599 C C . SER B 1 145 ? 12.398 -10.211 -13.359 1 86.12 145 SER B C 1
ATOM 2601 O O . SER B 1 145 ? 12.219 -11.367 -12.984 1 86.12 145 SER B O 1
ATOM 2603 N N . THR B 1 146 ? 11.508 -9.438 -13.828 1 83.94 146 THR B N 1
ATOM 2604 C CA . THR B 1 146 ? 10.211 -9.914 -14.305 1 83.94 146 THR B CA 1
ATOM 2605 C C . THR B 1 146 ? 10.109 -9.773 -15.82 1 83.94 146 THR B C 1
ATOM 2607 O O . THR B 1 146 ? 10.953 -9.141 -16.453 1 83.94 146 THR B O 1
ATOM 2610 N N . VAL B 1 147 ? 9.18 -10.422 -16.375 1 82.38 147 VAL B N 1
ATOM 2611 C CA . VAL B 1 147 ? 9 -10.391 -17.828 1 82.38 147 VAL B CA 1
ATOM 2612 C C . VAL B 1 147 ? 8.461 -9.023 -18.25 1 82.38 147 VAL B C 1
ATOM 2614 O O . VAL B 1 147 ? 8.867 -8.484 -19.281 1 82.38 147 VAL B O 1
ATOM 2617 N N . ALA B 1 148 ? 7.547 -8.523 -17.438 1 89 148 ALA B N 1
ATOM 2618 C CA . ALA B 1 148 ? 6.98 -7.199 -17.672 1 89 148 ALA B CA 1
ATOM 2619 C C . ALA B 1 148 ? 7.277 -6.266 -16.5 1 89 148 ALA B C 1
ATOM 2621 O O . ALA B 1 148 ? 7.895 -6.676 -15.516 1 89 148 ALA B O 1
ATOM 2622 N N . GLY B 1 149 ? 6.891 -4.992 -16.703 1 92.31 149 GLY B N 1
ATOM 2623 C CA . GLY B 1 149 ? 7.117 -4.027 -15.641 1 92.31 149 GLY B CA 1
ATOM 2624 C C . GLY B 1 149 ? 6.598 -4.492 -14.289 1 92.31 149 GLY B C 1
ATOM 2625 O O . GLY B 1 149 ? 5.441 -4.902 -14.172 1 92.31 149 GLY B O 1
ATOM 2626 N N . ALA B 1 150 ? 7.457 -4.422 -13.281 1 92.44 150 ALA B N 1
ATOM 2627 C CA . ALA B 1 150 ? 7.059 -4.832 -11.938 1 92.44 150 ALA B CA 1
ATOM 2628 C C . ALA B 1 150 ? 6.082 -3.828 -11.328 1 92.44 150 ALA B C 1
ATOM 2630 O O . ALA B 1 150 ? 6.246 -2.617 -11.484 1 92.44 150 ALA B O 1
ATOM 2631 N N . SER B 1 151 ? 5.082 -4.324 -10.602 1 93.31 151 SER B N 1
ATOM 2632 C CA . SER B 1 151 ? 4.039 -3.477 -10.023 1 93.31 151 SER B CA 1
ATOM 2633 C C . SER B 1 151 ? 4.184 -3.365 -8.516 1 93.31 151 SER B C 1
ATOM 2635 O O . SER B 1 151 ? 4.246 -2.262 -7.969 1 93.31 151 SER B O 1
ATOM 2637 N N . GLN B 1 152 ? 4.215 -4.539 -7.875 1 94.75 152 GLN B N 1
ATOM 2638 C CA . GLN B 1 152 ? 4.332 -4.547 -6.422 1 94.75 152 GLN B CA 1
ATOM 2639 C C . GLN B 1 152 ? 5.445 -5.484 -5.961 1 94.75 152 GLN B C 1
ATOM 2641 O O . GLN B 1 152 ? 5.766 -6.457 -6.648 1 94.75 152 GLN B O 1
ATOM 2646 N N . VAL B 1 153 ? 6.035 -5.133 -4.82 1 94.56 153 VAL B N 1
ATOM 2647 C CA . VAL B 1 153 ? 7.004 -5.988 -4.141 1 94.56 153 VAL B CA 1
ATOM 2648 C C . VAL B 1 153 ? 6.734 -5.988 -2.639 1 94.56 153 VAL B C 1
ATOM 2650 O O . VAL B 1 153 ? 6.512 -4.934 -2.043 1 94.56 153 VAL B O 1
ATOM 2653 N N . LYS B 1 154 ? 6.633 -7.199 -2.051 1 94.44 154 LYS B N 1
ATOM 2654 C CA . LYS B 1 154 ? 6.312 -7.332 -0.633 1 94.44 154 LYS B CA 1
ATOM 2655 C C . LYS B 1 154 ? 7.078 -8.492 -0.002 1 94.44 154 LYS B C 1
ATOM 2657 O O . LYS B 1 154 ? 7.098 -9.594 -0.548 1 94.44 154 LYS B O 1
ATOM 2662 N N . TRP B 1 155 ? 7.688 -8.195 1.163 1 93.44 155 TRP B N 1
ATOM 2663 C CA . TRP B 1 155 ? 8.219 -9.281 1.978 1 93.44 155 TRP B CA 1
ATOM 2664 C C . TRP B 1 155 ? 7.102 -9.977 2.752 1 93.44 155 TRP B C 1
ATOM 2666 O O . TRP B 1 155 ? 6.188 -9.32 3.256 1 93.44 155 TRP B O 1
ATOM 2676 N N . ASN B 1 156 ? 7.262 -11.297 2.83 1 89.81 156 ASN B N 1
ATOM 2677 C CA . ASN B 1 156 ? 6.426 -12.039 3.766 1 89.81 156 ASN B CA 1
ATOM 2678 C C . ASN B 1 156 ? 6.773 -11.711 5.215 1 89.81 156 ASN B C 1
ATOM 2680 O O . ASN B 1 156 ? 7.949 -11.578 5.559 1 89.81 156 ASN B O 1
ATOM 2684 N N . LYS B 1 157 ? 5.781 -11.617 6.008 1 89.88 157 LYS B N 1
ATOM 2685 C CA . LYS B 1 157 ? 5.988 -11.156 7.379 1 89.88 157 LYS B CA 1
ATOM 2686 C C . LYS B 1 157 ? 6.457 -12.289 8.281 1 89.88 157 LYS B C 1
ATOM 2688 O O . LYS B 1 157 ? 6.961 -12.055 9.383 1 89.88 157 LYS B O 1
ATOM 2693 N N . VAL B 1 158 ? 6.316 -13.5 7.855 1 87.19 158 VAL B N 1
ATOM 2694 C CA . VAL B 1 158 ? 6.59 -14.656 8.711 1 87.19 158 VAL B CA 1
ATOM 2695 C C . VAL B 1 158 ? 7.734 -15.477 8.117 1 87.19 158 VAL B C 1
ATOM 2697 O O . VAL B 1 158 ? 8.562 -16.016 8.859 1 87.19 158 VAL B O 1
ATOM 2700 N N . THR B 1 159 ? 7.797 -15.547 6.828 1 82.19 159 THR B N 1
ATOM 2701 C CA . THR B 1 159 ? 8.875 -16.234 6.137 1 82.19 159 THR B CA 1
ATOM 2702 C C . THR B 1 159 ? 9.773 -15.234 5.406 1 82.19 159 THR B C 1
ATOM 2704 O O . THR B 1 159 ? 9.391 -14.086 5.195 1 82.19 159 THR B O 1
ATOM 2707 N N . PRO B 1 160 ? 10.906 -15.617 4.984 1 81 160 PRO B N 1
ATOM 2708 C CA . PRO B 1 160 ? 11.82 -14.688 4.316 1 81 160 PRO B CA 1
ATOM 2709 C C . PRO B 1 160 ? 11.484 -14.492 2.84 1 81 160 PRO B C 1
ATOM 2711 O O . PRO B 1 160 ? 12.273 -13.906 2.096 1 81 160 PRO B O 1
ATOM 2714 N N . ASN B 1 161 ? 10.344 -14.883 2.381 1 83 161 ASN B N 1
ATOM 2715 C CA . ASN B 1 161 ? 9.961 -14.805 0.972 1 83 161 ASN B CA 1
ATOM 2716 C C . ASN B 1 161 ? 9.703 -13.359 0.542 1 83 161 ASN B C 1
ATOM 2718 O O . ASN B 1 161 ? 9.109 -12.586 1.288 1 83 161 ASN B O 1
ATOM 2722 N N . LEU B 1 162 ? 10.227 -13.078 -0.606 1 89.62 162 LEU B N 1
ATOM 2723 C CA . LEU B 1 162 ? 9.906 -11.836 -1.3 1 89.62 162 LEU B CA 1
ATOM 2724 C C . LEU B 1 162 ? 8.992 -12.094 -2.492 1 89.62 162 LEU B C 1
ATOM 2726 O O . LEU B 1 162 ? 9.273 -12.969 -3.318 1 89.62 162 LEU B O 1
ATOM 2730 N N . LEU B 1 163 ? 7.914 -11.375 -2.551 1 88.75 163 LEU B N 1
ATOM 2731 C CA . LEU B 1 163 ? 6.934 -11.547 -3.619 1 88.75 163 LEU B CA 1
ATOM 2732 C C . LEU B 1 163 ? 6.844 -10.297 -4.48 1 88.75 163 LEU B C 1
ATOM 2734 O O . LEU B 1 163 ? 6.902 -9.18 -3.967 1 88.75 163 LEU B O 1
ATOM 2738 N N . ALA B 1 164 ? 6.672 -10.492 -5.734 1 90.62 164 ALA B N 1
ATOM 2739 C CA . ALA B 1 164 ? 6.492 -9.367 -6.648 1 90.62 164 ALA B CA 1
ATOM 2740 C C . ALA B 1 164 ? 5.457 -9.695 -7.723 1 90.62 164 ALA B C 1
ATOM 2742 O O . ALA B 1 164 ? 5.324 -10.852 -8.133 1 90.62 164 ALA B O 1
ATOM 2743 N N . THR B 1 165 ? 4.719 -8.695 -8.062 1 88.88 165 THR B N 1
ATOM 2744 C CA . THR B 1 165 ? 3.809 -8.789 -9.195 1 88.88 165 THR B CA 1
ATOM 2745 C C . THR B 1 165 ? 4.305 -7.934 -10.359 1 88.88 165 THR B C 1
ATOM 2747 O O . THR B 1 165 ? 5.047 -6.969 -10.156 1 88.88 165 THR B O 1
ATOM 2750 N N . ALA B 1 166 ? 3.965 -8.297 -11.531 1 87.56 166 ALA B N 1
ATOM 2751 C CA . ALA B 1 166 ? 4.312 -7.543 -12.727 1 87.56 166 ALA B CA 1
ATOM 2752 C C . ALA B 1 166 ? 3.096 -7.367 -13.633 1 87.56 166 ALA B C 1
ATOM 2754 O O . ALA B 1 166 ? 2.131 -8.133 -13.547 1 87.56 166 ALA B O 1
ATOM 2755 N N . HIS B 1 167 ? 3.365 -6.277 -14.414 1 81.62 167 HIS B N 1
ATOM 2756 C CA . HIS B 1 167 ? 2.346 -6.094 -15.438 1 81.62 167 HIS B CA 1
ATOM 2757 C C . HIS B 1 167 ? 2.234 -7.328 -16.328 1 81.62 167 HIS B C 1
ATOM 2759 O O . HIS B 1 167 ? 3.229 -8.016 -16.578 1 81.62 167 HIS B O 1
ATOM 2765 N N . GLU B 1 168 ? 1.081 -7.883 -16.625 1 69.12 168 GLU B N 1
ATOM 2766 C CA . GLU B 1 168 ? 0.762 -9.016 -17.484 1 69.12 168 GLU B CA 1
ATOM 2767 C C . GLU B 1 168 ? 0.881 -10.336 -16.734 1 69.12 168 GLU B C 1
ATOM 2769 O O . GLU B 1 168 ? 0.977 -11.406 -17.344 1 69.12 168 GLU B O 1
ATOM 2774 N N . GLY B 1 169 ? 1.157 -10.242 -15.438 1 61.56 169 GLY B N 1
ATOM 2775 C CA . GLY B 1 169 ? 0.8 -11.367 -14.594 1 61.56 169 GLY B CA 1
ATOM 2776 C C . GLY B 1 169 ? 1.999 -12.195 -14.156 1 61.56 169 GLY B C 1
ATOM 2777 O O . GLY B 1 169 ? 1.856 -13.359 -13.797 1 61.56 169 GLY B O 1
ATOM 2778 N N . ASP B 1 170 ? 3.143 -11.648 -14.242 1 61.84 170 ASP B N 1
ATOM 2779 C CA . ASP B 1 170 ? 4.258 -12.445 -13.727 1 61.84 170 ASP B CA 1
ATOM 2780 C C . ASP B 1 170 ? 4.445 -12.219 -12.234 1 61.84 170 ASP B C 1
ATOM 2782 O O . ASP B 1 170 ? 4.426 -11.078 -11.758 1 61.84 170 ASP B O 1
ATOM 2786 N N . ILE B 1 171 ? 4.129 -13.352 -11.414 1 61.72 171 ILE B N 1
ATOM 2787 C CA . ILE B 1 171 ? 4.406 -13.273 -9.984 1 61.72 171 ILE B CA 1
ATOM 2788 C C . ILE B 1 171 ? 5.719 -13.992 -9.672 1 61.72 171 ILE B C 1
ATOM 2790 O O . ILE B 1 171 ? 5.969 -15.094 -10.18 1 61.72 171 ILE B O 1
ATOM 2794 N N . ARG B 1 172 ? 6.594 -13.32 -9.055 1 65.06 172 ARG B N 1
ATOM 2795 C CA . ARG B 1 172 ? 7.84 -13.969 -8.672 1 65.06 172 ARG B CA 1
ATOM 2796 C C . ARG B 1 172 ? 8.016 -13.969 -7.156 1 65.06 172 ARG B C 1
ATOM 2798 O O . ARG B 1 172 ? 7.703 -12.977 -6.492 1 65.06 172 ARG B O 1
ATOM 2805 N N . LEU B 1 173 ? 8.078 -15.195 -6.59 1 63.22 173 LEU B N 1
ATOM 2806 C CA . LEU B 1 173 ? 8.398 -15.359 -5.176 1 63.22 173 LEU B CA 1
ATOM 2807 C C . LEU B 1 173 ? 9.859 -15.75 -4.984 1 63.22 173 LEU B C 1
ATOM 2809 O O . LEU B 1 173 ? 10.375 -16.609 -5.703 1 63.22 173 LEU B O 1
ATOM 2813 N N . TRP B 1 174 ? 10.492 -14.781 -4.285 1 65.31 174 TRP B N 1
ATOM 2814 C CA . TRP B 1 174 ? 11.898 -15.07 -4.027 1 65.31 174 TRP B CA 1
ATOM 2815 C C . TRP B 1 174 ? 12.125 -15.414 -2.561 1 65.31 174 TRP B C 1
ATOM 2817 O O . TRP B 1 174 ? 11.547 -14.789 -1.67 1 65.31 174 TRP B O 1
ATOM 2827 N N . ASP B 1 175 ? 12.594 -16.641 -2.312 1 58.25 175 ASP B N 1
ATOM 2828 C CA . ASP B 1 175 ? 13.156 -16.891 -0.988 1 58.25 175 ASP B CA 1
ATOM 2829 C C . ASP B 1 175 ? 14.641 -16.547 -0.945 1 58.25 175 ASP B C 1
ATOM 2831 O O . ASP B 1 175 ? 15.469 -17.25 -1.524 1 58.25 175 ASP B O 1
ATOM 2835 N N . PRO B 1 176 ? 14.891 -15.344 -0.359 1 52.16 176 PRO B N 1
ATOM 2836 C CA . PRO B 1 176 ? 16.297 -14.953 -0.389 1 52.16 176 PRO B CA 1
ATOM 2837 C C . PRO B 1 176 ? 17.172 -15.789 0.549 1 52.16 176 PRO B C 1
ATOM 2839 O O . PRO B 1 176 ? 18.359 -15.516 0.697 1 52.16 176 PRO B O 1
ATOM 2842 N N . ARG B 1 177 ? 16.609 -16.844 1.276 1 47.41 177 ARG B N 1
ATOM 2843 C CA . ARG B 1 177 ? 17.484 -17.578 2.184 1 47.41 177 ARG B CA 1
ATOM 2844 C C . ARG B 1 177 ? 18.562 -18.328 1.414 1 47.41 177 ARG B C 1
ATOM 2846 O O . ARG B 1 177 ? 18.375 -18.688 0.252 1 47.41 177 ARG B O 1
#

Organism: Limulus polyphemus (NCBI:txid6850)

Foldseek 3Di:
DDQDDDPPDGDDDDVVQQFPEKEAFPVRQWMWGFFQFKIWIFGPPDPGRDTLDMDTDDGPWTWQDKYQQPQDRQWIWIFTWQKIWIWGHDPSDIGTDDMQHDGPTGWQEKEAFQPDSQWIWTFFQSFKIFIAGNVDRPDGPDIDGHPGGWHYWYADNPARWIWTAHDPGDIDIDRPD/DDFDDDPPDTDDDDVVQQFPEKEAFPVRQWMWGFFQFKIFIWGPPDPHGDTLDMDTDDGPWTWQDKYQQPQDRQWIWIFTWQKIWIWGHDPSDIGTDDMQHDGPTGWQEKEAFQPDSQWIWIFFQSFKIFIAGNVDRPDGPDIDGHPGGWHYWYADNPARWIWTAHDPGDIDIDNPD

Solvent-accessible surface area (backbone atoms only — not comparable to full-atom values): 17569 Å² total; per-residue (Å²): 116,58,65,48,72,44,101,55,42,43,36,39,38,44,48,88,42,28,17,48,30,60,29,60,33,87,76,39,39,40,34,41,34,27,19,32,48,21,39,31,36,28,34,55,76,48,100,56,57,42,77,74,42,76,45,80,44,95,49,96,45,52,36,57,31,48,43,45,35,92,70,41,78,44,30,34,37,39,22,41,39,36,32,33,41,35,34,36,52,54,95,90,37,80,42,81,75,49,64,40,73,81,53,87,29,42,34,44,23,65,32,63,41,74,88,40,82,51,33,35,37,40,17,11,50,67,13,39,35,36,30,31,34,70,90,55,44,89,49,64,78,45,81,45,75,49,92,30,29,22,37,37,42,44,55,36,85,68,46,74,33,33,38,33,23,6,49,74,2,36,32,40,38,31,36,76,104,117,57,67,49,73,45,101,56,41,42,35,35,37,44,48,88,42,27,17,49,32,58,28,60,33,86,77,39,41,39,35,42,36,27,18,31,49,22,39,31,36,27,35,55,76,50,101,56,56,45,75,74,41,76,44,79,45,94,48,95,46,51,37,57,31,48,46,46,36,92,72,41,78,42,30,34,38,39,22,40,40,36,32,32,40,35,33,35,52,55,95,91,39,78,42,82,75,49,64,40,72,80,53,87,30,42,35,44,21,64,30,64,42,75,88,38,83,49,34,35,37,39,16,12,50,65,14,38,34,36,32,32,34,71,91,56,44,90,49,64,77,43,80,44,73,51,92,30,29,22,39,36,41,44,54,36,84,68,46,74,34,32,36,31,24,6,49,75,1,34,33,40,38,30,35,74,102